Protein AF-0000000083151108 (afdb_homodimer)

Solvent-accessible surface area (backbone atoms only — not comparable to full-atom values): 16973 Å² total; per-residue (Å²): 117,46,76,53,75,49,76,42,49,67,65,52,47,51,54,52,48,30,52,50,38,32,17,66,43,45,54,63,27,48,49,53,22,51,48,52,26,50,53,43,19,38,69,46,33,69,62,53,93,55,70,44,78,45,76,46,70,62,43,93,84,68,44,75,42,52,79,44,81,42,54,56,44,44,58,37,60,12,52,45,78,41,78,40,64,92,72,32,39,90,50,29,25,40,30,36,36,38,37,60,40,82,47,81,89,41,90,36,43,42,89,58,51,62,43,39,43,67,25,53,99,88,42,79,53,56,64,17,57,65,61,19,39,67,70,28,47,66,60,21,50,50,51,28,50,53,49,42,53,46,31,54,69,43,78,67,81,109,116,45,75,53,74,49,77,44,50,66,63,51,48,50,53,51,47,31,52,50,38,32,18,67,42,45,52,62,28,50,49,53,21,50,48,52,27,49,52,43,20,39,71,48,32,70,61,54,93,53,68,44,80,46,74,47,71,61,42,92,84,68,43,75,43,54,77,44,81,41,54,56,45,44,56,36,60,12,52,45,78,41,77,40,63,92,72,32,38,91,49,29,24,40,30,34,35,39,39,59,40,81,47,81,88,41,91,37,43,41,89,57,51,60,42,38,43,66,26,52,98,90,42,77,53,55,63,17,56,66,61,19,40,68,69,28,47,65,58,24,50,51,51,27,49,52,48,43,53,47,31,54,69,44,81,65,82,109

Structure (mmCIF, N/CA/C/O backbone):
data_AF-0000000083151108-model_v1
#
loop_
_entity.id
_entity.type
_entity.pdbx_description
1 polymer 'HK97 gp10 family phage protein'
#
loop_
_atom_site.group_PDB
_atom_site.id
_atom_site.type_symbol
_atom_site.label_atom_id
_atom_site.label_alt_id
_atom_site.label_comp_id
_atom_site.label_asym_id
_atom_site.label_entity_id
_atom_site.label_seq_id
_atom_site.pdbx_PDB_ins_code
_atom_site.Cartn_x
_atom_site.Cartn_y
_atom_site.Cartn_z
_atom_site.occupancy
_atom_site.B_iso_or_equiv
_atom_site.auth_seq_id
_atom_site.auth_comp_id
_atom_site.auth_asym_id
_atom_site.auth_atom_id
_atom_site.pdbx_PDB_model_num
ATOM 1 N N . MET A 1 1 ? 2.93 -30.5 -19.484 1 80.88 1 MET A N 1
ATOM 2 C CA . MET A 1 1 ? 3.025 -29.875 -18.172 1 80.88 1 MET A CA 1
ATOM 3 C C . MET A 1 1 ? 2.062 -28.688 -18.062 1 80.88 1 MET A C 1
ATOM 5 O O . MET A 1 1 ? 1.748 -28.047 -19.047 1 80.88 1 MET A O 1
ATOM 9 N N . LEU A 1 2 ? 1.229 -28.688 -17 1 90 2 LEU A N 1
ATOM 10 C CA . LEU A 1 2 ? 0.226 -27.641 -16.828 1 90 2 LEU A CA 1
ATOM 11 C C . LEU A 1 2 ? 0.698 -26.609 -15.82 1 90 2 LEU A C 1
ATOM 13 O O . LEU A 1 2 ? 1.55 -26.891 -14.977 1 90 2 LEU A O 1
ATOM 17 N N . GLU A 1 3 ? 0.251 -25.453 -16.125 1 91.88 3 GLU A N 1
ATOM 18 C CA . GLU A 1 3 ? 0.75 -24.312 -15.352 1 91.88 3 GLU A CA 1
ATOM 19 C C . GLU A 1 3 ? -0.355 -23.703 -14.5 1 91.88 3 GLU A C 1
ATOM 21 O O . GLU A 1 3 ? -1.482 -23.531 -14.969 1 91.88 3 GLU A O 1
ATOM 26 N N . LEU A 1 4 ? -0.08 -23.5 -13.227 1 93.06 4 LEU A N 1
ATOM 27 C CA . LEU A 1 4 ? -0.882 -22.672 -12.336 1 93.06 4 LEU A CA 1
ATOM 28 C C . LEU A 1 4 ? -0.188 -21.344 -12.055 1 93.06 4 LEU A C 1
ATOM 30 O O . LEU A 1 4 ? 0.868 -21.312 -11.422 1 93.06 4 LEU A O 1
ATOM 34 N N . ASP A 1 5 ? -0.744 -20.203 -12.562 1 92.94 5 ASP A N 1
AT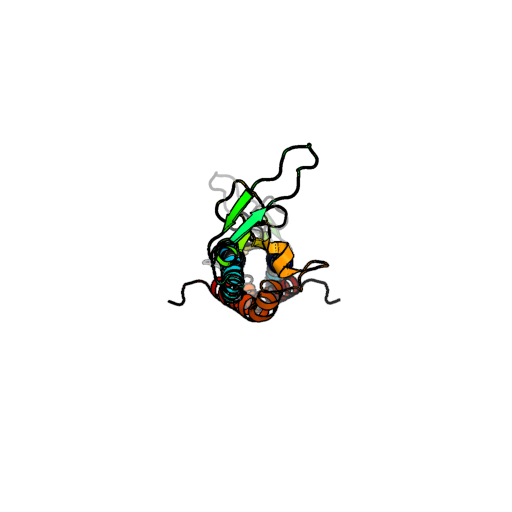OM 35 C CA . ASP A 1 5 ? -0.152 -18.875 -12.5 1 92.94 5 ASP A CA 1
ATOM 36 C C . ASP A 1 5 ? -1.057 -17.906 -11.734 1 92.94 5 ASP A C 1
ATOM 38 O O . ASP A 1 5 ? -2.232 -17.75 -12.078 1 92.94 5 ASP A O 1
ATOM 42 N N . VAL A 1 6 ? -0.552 -17.391 -10.664 1 94.81 6 VAL A N 1
ATOM 43 C CA . VAL A 1 6 ? -1.251 -16.375 -9.875 1 94.81 6 VAL A CA 1
ATOM 44 C C . VAL A 1 6 ? -0.472 -15.062 -9.914 1 94.81 6 VAL A C 1
ATOM 46 O O . VAL A 1 6 ? 0.678 -15 -9.469 1 94.81 6 VAL A O 1
ATOM 49 N N . ASP A 1 7 ? -1.094 -14.055 -10.508 1 94.38 7 ASP A N 1
ATOM 50 C CA . ASP A 1 7 ? -0.461 -12.75 -10.672 1 94.38 7 ASP A CA 1
ATOM 51 C C . ASP A 1 7 ? -1.255 -11.664 -9.945 1 94.38 7 ASP A C 1
ATOM 53 O O . ASP A 1 7 ? -2.355 -11.312 -10.367 1 94.38 7 ASP A O 1
ATOM 57 N N . LEU A 1 8 ? -0.641 -11.125 -8.828 1 95.69 8 LEU A N 1
ATOM 58 C CA . LEU A 1 8 ? -1.273 -10.07 -8.047 1 95.69 8 LEU A CA 1
ATOM 59 C C . LEU A 1 8 ? -0.531 -8.75 -8.211 1 95.69 8 LEU A C 1
ATOM 61 O O . LEU A 1 8 ? -0.763 -7.801 -7.461 1 95.69 8 LEU A O 1
ATOM 65 N N . SER A 1 9 ? 0.308 -8.641 -9.203 1 94.31 9 SER A N 1
ATOM 66 C CA . SER A 1 9 ? 1.166 -7.469 -9.375 1 94.31 9 SER A CA 1
ATOM 67 C C . SER A 1 9 ? 0.341 -6.207 -9.602 1 94.31 9 SER A C 1
ATOM 69 O O . SER A 1 9 ? 0.647 -5.152 -9.039 1 94.31 9 SER A O 1
ATOM 71 N N . ALA A 1 10 ? -0.723 -6.285 -10.32 1 93 10 ALA A N 1
ATOM 72 C CA . ALA A 1 10 ? -1.556 -5.125 -10.625 1 93 10 ALA A CA 1
ATOM 73 C C . ALA A 1 10 ? -2.279 -4.629 -9.375 1 93 10 ALA A C 1
ATOM 75 O O . ALA A 1 10 ? -2.312 -3.428 -9.102 1 93 10 ALA A O 1
ATOM 76 N N . ALA A 1 11 ? -2.867 -5.543 -8.586 1 92.81 11 ALA A N 1
ATOM 77 C CA . ALA A 1 11 ? -3.596 -5.188 -7.371 1 92.81 11 ALA A CA 1
ATOM 78 C C . ALA A 1 11 ? -2.662 -4.57 -6.332 1 92.81 11 ALA A C 1
ATOM 80 O O . ALA A 1 11 ? -2.99 -3.547 -5.723 1 92.81 11 ALA A O 1
ATOM 81 N N . LEU A 1 12 ? -1.499 -5.16 -6.223 1 93.5 12 LEU A N 1
ATOM 82 C CA . LEU A 1 12 ? -0.528 -4.656 -5.258 1 93.5 12 LEU A CA 1
ATOM 83 C C . LEU A 1 12 ? 0.03 -3.309 -5.703 1 93.5 12 LEU A C 1
ATOM 85 O O . LEU A 1 12 ? 0.252 -2.422 -4.875 1 93.5 12 LEU A O 1
ATOM 89 N N . GLY A 1 13 ? 0.214 -3.17 -6.996 1 92.88 13 GLY A N 1
ATOM 90 C CA . GLY A 1 13 ? 0.617 -1.886 -7.547 1 92.88 13 GLY A CA 1
ATOM 91 C C . GLY A 1 13 ? -0.405 -0.789 -7.316 1 92.88 13 GLY A C 1
ATOM 92 O O . GLY A 1 13 ? -0.043 0.354 -7.023 1 92.88 13 GLY A O 1
ATOM 93 N N . GLN A 1 14 ? -1.669 -1.117 -7.395 1 92.56 14 GLN A N 1
ATOM 94 C CA . GLN A 1 14 ? -2.734 -0.153 -7.133 1 92.56 14 GLN A CA 1
ATOM 95 C C . GLN A 1 14 ? -2.703 0.323 -5.684 1 92.56 14 GLN A C 1
ATOM 97 O O . GLN A 1 14 ? -2.885 1.512 -5.414 1 92.56 14 GLN A O 1
ATOM 102 N N . LEU A 1 15 ? -2.439 -0.61 -4.773 1 91.88 15 LEU A N 1
ATOM 103 C CA . LEU A 1 15 ? -2.348 -0.249 -3.363 1 91.88 15 LEU A CA 1
ATOM 104 C C . LEU A 1 15 ? -1.197 0.724 -3.125 1 91.88 15 LEU A C 1
ATOM 106 O O . LEU A 1 15 ? -1.363 1.729 -2.43 1 91.88 15 LEU A O 1
ATOM 110 N N . ASP A 1 16 ? -0.107 0.437 -3.754 1 92.38 16 ASP A N 1
ATOM 111 C CA . ASP A 1 16 ? 1.064 1.3 -3.635 1 92.38 16 ASP A CA 1
ATOM 112 C C . ASP A 1 16 ? 0.794 2.68 -4.23 1 92.38 16 ASP A C 1
ATOM 114 O O . ASP A 1 16 ? 1.235 3.693 -3.688 1 92.38 16 ASP A O 1
ATOM 118 N N . GLY A 1 17 ? 0.117 2.658 -5.312 1 94 17 GLY A N 1
ATOM 119 C CA . GLY A 1 17 ? -0.235 3.912 -5.961 1 94 17 GLY A CA 1
ATOM 120 C C . GLY A 1 17 ? -1.123 4.797 -5.105 1 94 17 GLY A C 1
ATOM 121 O O . GLY A 1 17 ? -0.946 6.016 -5.07 1 94 17 GLY A O 1
ATOM 122 N N . ILE A 1 18 ? -2.037 4.219 -4.43 1 94.25 18 ILE A N 1
ATOM 123 C CA . ILE A 1 18 ? -2.926 4.961 -3.543 1 94.25 18 ILE A CA 1
ATOM 124 C C . ILE A 1 18 ? -2.113 5.602 -2.418 1 94.25 18 ILE A C 1
ATOM 126 O O . ILE A 1 18 ? -2.26 6.793 -2.139 1 94.25 18 ILE A O 1
ATOM 130 N N . ALA A 1 19 ? -1.259 4.758 -1.805 1 94.06 19 ALA A N 1
ATOM 131 C CA . ALA A 1 19 ? -0.421 5.281 -0.729 1 94.06 19 ALA A CA 1
ATOM 132 C C . ALA A 1 19 ? 0.418 6.461 -1.21 1 94.06 19 ALA A C 1
ATOM 134 O O . ALA A 1 19 ? 0.547 7.469 -0.508 1 94.06 19 ALA A O 1
ATOM 135 N N . GLU A 1 20 ? 0.897 6.379 -2.373 1 94.38 20 GLU A N 1
ATOM 136 C CA . GLU A 1 20 ? 1.746 7.418 -2.945 1 94.38 20 GLU A CA 1
ATOM 137 C C . GLU A 1 20 ? 0.952 8.695 -3.215 1 94.38 20 GLU A C 1
ATOM 139 O O . GLU A 1 20 ? 1.396 9.789 -2.877 1 94.38 20 GLU A O 1
ATOM 144 N N . ARG A 1 21 ? -0.202 8.602 -3.791 1 95.88 21 ARG A N 1
ATOM 145 C CA . ARG A 1 21 ? -1.031 9.758 -4.117 1 95.88 21 ARG A CA 1
ATOM 146 C C . ARG A 1 21 ? -1.493 10.477 -2.852 1 95.88 21 ARG A C 1
ATOM 148 O O . ARG A 1 21 ? -1.489 11.703 -2.793 1 95.88 21 ARG A O 1
ATOM 155 N N . VAL A 1 22 ? -1.867 9.719 -1.904 1 96.56 22 VAL A N 1
ATOM 156 C CA . VAL A 1 22 ? -2.311 10.289 -0.637 1 96.56 22 VAL A CA 1
ATOM 157 C C . VAL A 1 22 ? -1.153 11.031 0.028 1 96.56 22 VAL A C 1
ATOM 159 O O . VAL A 1 22 ? -1.324 12.156 0.516 1 96.56 22 VAL A O 1
ATOM 162 N N . GLY A 1 23 ? 0.028 10.383 0.055 1 94.75 23 GLY A N 1
ATOM 163 C CA . GLY A 1 23 ? 1.204 11.031 0.613 1 94.75 23 GLY A CA 1
ATOM 164 C C . GLY A 1 23 ? 1.53 12.352 -0.055 1 94.75 23 GLY A C 1
ATOM 165 O O . GLY A 1 23 ? 1.878 13.328 0.618 1 94.75 23 GLY A O 1
ATOM 166 N N . GLN A 1 24 ? 1.417 12.438 -1.294 1 95.81 24 GLN A N 1
ATOM 167 C CA . GLN A 1 24 ? 1.729 13.641 -2.062 1 95.81 24 GLN A CA 1
ATOM 168 C C . GLN A 1 24 ? 0.707 14.742 -1.804 1 95.81 24 GLN A C 1
ATOM 170 O O . GLN A 1 24 ? 1.045 15.93 -1.821 1 95.81 24 GLN A O 1
ATOM 175 N N . GLU A 1 25 ? -0.533 14.328 -1.546 1 97 25 GLU A N 1
ATOM 176 C CA . GLU A 1 25 ? -1.618 15.289 -1.376 1 97 25 GLU A CA 1
ATOM 177 C C . GLU A 1 25 ? -1.673 15.812 0.057 1 97 25 GLU A C 1
ATOM 179 O O . GLU A 1 25 ? -2.25 16.875 0.316 1 97 25 GLU A O 1
ATOM 184 N N . LEU A 1 26 ? -1.057 15.141 1.008 1 97.12 26 LEU A N 1
ATOM 185 C CA . LEU A 1 26 ? -1.232 15.445 2.426 1 97.12 26 LEU A CA 1
ATOM 186 C C . LEU A 1 26 ? -0.753 16.859 2.748 1 97.12 26 LEU A C 1
ATOM 188 O O . LEU A 1 26 ? -1.46 17.625 3.408 1 97.12 26 LEU A O 1
ATOM 192 N N . ARG A 1 27 ? 0.392 17.219 2.238 1 96.38 27 ARG A N 1
ATOM 193 C CA . ARG A 1 27 ? 0.946 18.531 2.574 1 96.38 27 ARG A CA 1
ATOM 194 C C . ARG A 1 27 ? 0.102 19.641 1.979 1 96.38 27 ARG A C 1
ATOM 196 O O . ARG A 1 27 ? -0.337 20.547 2.695 1 96.38 27 ARG A O 1
ATOM 203 N N . PRO A 1 28 ? -0.172 19.672 0.597 1 97.25 28 PRO A N 1
ATOM 204 C CA . PRO A 1 28 ? -1.029 20.719 0.05 1 97.25 28 PRO A CA 1
ATOM 205 C C . PRO A 1 28 ? -2.408 20.766 0.705 1 97.25 28 PRO A C 1
ATOM 207 O O . PRO A 1 28 ? -2.969 21.844 0.909 1 97.25 28 PRO A O 1
ATOM 210 N N . ALA A 1 29 ? -2.967 19.625 1.004 1 98.06 29 ALA A N 1
ATOM 211 C CA . ALA A 1 29 ? -4.285 19.578 1.631 1 98.06 29 ALA A CA 1
ATOM 212 C C . ALA A 1 29 ? -4.254 20.203 3.021 1 98.06 29 ALA A C 1
ATOM 214 O O . ALA A 1 29 ? -5.145 20.984 3.379 1 98.06 29 ALA A O 1
ATOM 215 N N . THR A 1 30 ? -3.229 19.891 3.832 1 98 30 THR A N 1
ATOM 216 C CA . THR A 1 30 ? -3.117 20.438 5.18 1 98 30 THR A CA 1
ATOM 217 C C . THR A 1 30 ? -2.889 21.953 5.133 1 98 30 THR A C 1
ATOM 219 O O . THR A 1 30 ? -3.443 22.688 5.941 1 98 30 THR A O 1
ATOM 222 N N . LEU A 1 31 ? -2.055 22.344 4.172 1 97.69 31 LEU A N 1
ATOM 223 C CA . LEU A 1 31 ? -1.841 23.781 3.984 1 97.69 31 LEU A CA 1
ATOM 224 C C . LEU A 1 31 ? -3.152 24.484 3.664 1 97.69 31 LEU A C 1
ATOM 226 O O . LEU A 1 31 ? -3.43 25.562 4.199 1 97.69 31 LEU A O 1
ATOM 230 N N . ALA A 1 32 ? -3.93 23.875 2.787 1 98.38 32 ALA A N 1
ATOM 231 C CA . ALA A 1 32 ? -5.223 24.469 2.447 1 98.38 32 ALA A CA 1
ATOM 232 C C . ALA A 1 32 ? -6.094 24.641 3.689 1 98.38 32 ALA A C 1
ATOM 234 O O . ALA A 1 32 ? -6.773 25.656 3.85 1 98.38 32 ALA A O 1
ATOM 235 N N . GLY A 1 33 ? -6.094 23.656 4.516 1 98.12 33 GLY A N 1
ATOM 236 C CA . GLY A 1 33 ? -6.812 23.766 5.773 1 98.12 33 GLY A CA 1
ATOM 237 C C . GLY A 1 33 ? -6.289 24.875 6.664 1 98.12 33 GLY A C 1
ATOM 238 O O . GLY A 1 33 ? -7.066 25.656 7.219 1 98.12 33 GLY A O 1
ATOM 239 N N . ALA A 1 34 ? -4.961 24.984 6.754 1 98.25 34 ALA A N 1
ATOM 240 C CA . ALA A 1 34 ? -4.336 26.031 7.559 1 98.25 34 ALA A CA 1
ATOM 241 C C . ALA A 1 34 ? -4.699 27.406 7.031 1 98.25 34 ALA A C 1
ATOM 243 O O . ALA A 1 34 ? -4.902 28.344 7.812 1 98.25 34 ALA A O 1
ATOM 244 N N . MET A 1 35 ? -4.84 27.531 5.746 1 98.38 35 MET A N 1
ATOM 245 C CA . MET A 1 35 ? -5.141 28.797 5.113 1 98.38 35 MET A CA 1
ATOM 246 C C . MET A 1 35 ? -6.562 29.25 5.438 1 98.38 35 MET A C 1
ATOM 248 O O . MET A 1 35 ? -6.832 30.438 5.559 1 98.38 35 MET A O 1
ATOM 252 N N . LEU A 1 36 ? -7.441 28.281 5.59 1 98.25 36 LEU A N 1
ATOM 253 C CA . LEU A 1 36 ? -8.789 28.641 6.012 1 98.25 36 LEU A CA 1
ATOM 254 C C . LEU A 1 36 ? -8.773 29.281 7.395 1 98.25 36 LEU A C 1
ATOM 256 O O . LEU A 1 36 ? -9.43 30.297 7.613 1 98.25 36 LEU A O 1
ATOM 260 N N . VAL A 1 37 ? -8.016 28.719 8.258 1 98 37 VAL A N 1
ATOM 261 C CA . VAL A 1 37 ? -7.91 29.234 9.617 1 98 37 VAL A CA 1
ATOM 262 C C . VAL A 1 37 ? -7.25 30.609 9.586 1 98 37 VAL A C 1
ATOM 264 O O . VAL A 1 37 ? -7.719 31.547 10.242 1 98 37 VAL A O 1
ATOM 267 N N . ARG A 1 38 ? -6.172 30.719 8.828 1 98.06 38 ARG A N 1
ATOM 268 C CA . ARG A 1 38 ? -5.461 31.984 8.727 1 98.06 38 ARG A CA 1
ATOM 269 C C . ARG A 1 38 ? -6.391 33.094 8.242 1 98.06 38 ARG A C 1
ATOM 271 O O . ARG A 1 38 ? -6.402 34.188 8.812 1 98.06 38 ARG A O 1
ATOM 278 N N . ARG A 1 39 ? -7.176 32.812 7.238 1 98.31 39 ARG A N 1
ATOM 279 C CA . ARG A 1 39 ? -8.078 33.812 6.672 1 98.31 39 ARG A CA 1
ATOM 280 C C . ARG A 1 39 ? -9.102 34.281 7.707 1 98.31 39 ARG A C 1
ATOM 282 O O . ARG A 1 39 ? -9.383 35.469 7.816 1 98.31 39 ARG A O 1
ATOM 289 N N . GLU A 1 40 ? -9.609 33.281 8.383 1 98.38 40 GLU A N 1
ATOM 290 C CA . GLU A 1 40 ? -10.562 33.656 9.43 1 98.38 40 GLU A CA 1
ATOM 291 C C . GLU A 1 40 ? -9.891 34.5 10.516 1 98.38 40 GLU A C 1
ATOM 293 O O . GLU A 1 40 ? -10.477 35.438 11.016 1 98.38 40 GLU A O 1
ATOM 298 N N . ALA A 1 41 ? -8.672 34.156 10.891 1 98.06 41 ALA A N 1
ATOM 299 C CA . ALA A 1 41 ? -7.922 34.906 11.891 1 98.06 41 ALA A CA 1
ATOM 300 C C . ALA A 1 41 ? -7.668 36.344 11.422 1 98.06 41 ALA A C 1
ATOM 302 O O . ALA A 1 41 ? -7.75 37.281 12.211 1 98.06 41 ALA A O 1
ATOM 303 N N . GLU A 1 42 ? -7.367 36.469 10.164 1 97.69 42 GLU A N 1
ATOM 304 C CA . GLU A 1 42 ? -7.156 37.781 9.578 1 97.69 42 GLU A CA 1
ATOM 305 C C . GLU A 1 42 ? -8.422 38.625 9.656 1 97.69 42 GLU A C 1
ATOM 307 O O . GLU A 1 42 ? -8.359 39.844 9.945 1 97.69 42 GLU A O 1
ATOM 312 N N . GLU A 1 43 ? -9.508 38.031 9.492 1 97.56 43 GLU A N 1
ATOM 313 C CA . GLU A 1 43 ? -10.789 38.719 9.539 1 97.56 43 GLU A CA 1
ATOM 314 C C . GLU A 1 43 ? -11.141 39.125 10.969 1 97.56 43 GLU A C 1
ATOM 316 O O . GLU A 1 43 ? -11.734 40.188 11.188 1 97.56 43 GLU A O 1
ATOM 321 N N . ARG A 1 44 ? -10.719 38.344 11.852 1 97.5 44 ARG A N 1
ATOM 322 C CA . ARG A 1 44 ? -11.07 38.562 13.242 1 97.5 44 ARG A CA 1
ATOM 323 C C . ARG A 1 44 ? -10.062 39.5 13.914 1 97.5 44 ARG A C 1
ATOM 325 O O . ARG A 1 44 ? -10.328 40.031 15 1 97.5 44 ARG A O 1
ATOM 332 N N . ALA A 1 45 ? -8.953 39.719 13.266 1 97.38 45 ALA A N 1
ATOM 333 C CA . ALA A 1 45 ? -7.898 40.5 13.883 1 97.38 45 ALA A CA 1
ATOM 334 C C . ALA A 1 45 ? -8.375 41.938 14.164 1 97.38 45 ALA A C 1
ATOM 336 O O . ALA A 1 45 ? -8.852 42.625 13.266 1 97.38 45 ALA A O 1
ATOM 337 N N . PRO A 1 46 ? -8.203 42.344 15.406 1 95.94 46 PRO A N 1
ATOM 338 C CA . PRO A 1 46 ? -8.594 43.719 15.703 1 95.94 46 PRO A CA 1
ATOM 339 C C . PRO A 1 46 ? -7.805 44.719 14.891 1 95.94 46 PRO A C 1
ATOM 341 O O . PRO A 1 46 ? -6.641 44.5 14.555 1 95.94 46 PRO A O 1
ATOM 344 N N . ARG A 1 47 ? -8.453 45.812 14.477 1 95.06 47 ARG A N 1
ATOM 345 C CA . ARG A 1 47 ? -7.832 46.906 13.734 1 95.06 47 ARG A CA 1
ATOM 346 C C . ARG A 1 47 ? -7.852 48.188 14.547 1 95.06 47 ARG A C 1
ATOM 348 O O . ARG A 1 47 ? -8.898 48.594 15.07 1 95.06 47 ARG A O 1
ATOM 355 N N . SER A 1 48 ? -6.68 48.781 14.641 1 91.25 48 SER A N 1
ATOM 356 C CA . SER A 1 48 ? -6.621 50.062 15.344 1 91.25 48 SER A CA 1
ATOM 357 C C . SER A 1 48 ? -7.305 51.156 14.531 1 91.25 48 SER A C 1
ATOM 359 O O . SER A 1 48 ? -7.387 51.062 13.305 1 91.25 48 SER A O 1
ATOM 361 N N . GLU A 1 49 ? -7.828 52.125 15.227 1 91.5 49 GLU A N 1
ATOM 362 C CA . GLU A 1 49 ? -8.508 53.25 14.578 1 91.5 49 GLU A CA 1
ATOM 363 C C . GLU A 1 49 ? -7.504 54.156 13.891 1 91.5 49 GLU A C 1
ATOM 365 O O . GLU A 1 49 ? -7.809 54.75 12.852 1 91.5 49 GLU A O 1
ATOM 370 N N . ALA A 1 50 ? -6.414 54.312 14.5 1 94.5 50 ALA A N 1
ATOM 371 C CA . ALA A 1 50 ? -5.371 55.188 13.969 1 94.5 50 ALA A CA 1
ATOM 372 C C . ALA A 1 50 ? -3.984 54.625 14.234 1 94.5 50 ALA A C 1
ATOM 374 O O . ALA A 1 50 ? -3.84 53.656 15.008 1 94.5 50 ALA A O 1
ATOM 375 N N . ALA A 1 51 ? -3.047 55.219 13.523 1 94.88 51 ALA A N 1
ATOM 376 C CA . ALA A 1 51 ? -1.664 54.844 13.758 1 94.88 51 ALA A CA 1
ATOM 377 C C . ALA A 1 51 ? -1.273 55.062 15.219 1 94.88 51 ALA A C 1
ATOM 379 O O . ALA A 1 51 ? -1.741 56 15.859 1 94.88 51 ALA A O 1
ATOM 380 N N . HIS A 1 52 ? -0.497 54.062 15.695 1 91.5 52 HIS A N 1
ATOM 381 C CA . HIS A 1 52 ? -0.083 54.219 17.094 1 91.5 52 HIS A CA 1
ATOM 382 C C . HIS A 1 52 ? 1.354 53.75 17.281 1 91.5 52 HIS A C 1
ATOM 384 O O . HIS A 1 52 ? 1.856 52.938 16.5 1 91.5 52 HIS A O 1
ATOM 390 N N . TRP A 1 53 ? 1.934 54.25 18.312 1 89.88 53 TRP A N 1
ATOM 391 C CA . TRP A 1 53 ? 3.307 53.906 18.656 1 89.88 53 TRP A CA 1
ATOM 392 C C . TRP A 1 53 ? 3.336 52.781 19.672 1 89.88 53 TRP A C 1
ATOM 394 O O . TRP A 1 53 ? 2.49 52.719 20.578 1 89.88 53 TRP A O 1
ATOM 404 N N . PHE A 1 54 ? 4.281 51.812 19.422 1 87.56 54 PHE A N 1
ATOM 405 C CA . PHE A 1 54 ? 4.551 50.75 20.391 1 87.56 54 PHE A CA 1
ATOM 406 C C . PHE A 1 54 ? 6.008 50.781 20.844 1 87.56 54 PHE A C 1
ATOM 408 O O . PHE A 1 54 ? 6.914 50.938 20.016 1 87.56 54 PHE A O 1
ATOM 415 N N . TYR A 1 55 ? 6.246 50.688 22.203 1 82.44 55 TYR A N 1
ATOM 416 C CA . TYR A 1 55 ? 7.586 50.688 22.781 1 82.44 55 TYR A CA 1
ATOM 417 C C . TYR A 1 55 ? 7.945 49.344 23.344 1 82.44 55 TYR A C 1
ATOM 419 O O . TYR A 1 55 ? 7.227 48.781 24.188 1 82.44 55 TYR A O 1
ATOM 427 N N . SER A 1 56 ? 8.977 48.656 22.734 1 76.44 56 SER A N 1
ATOM 428 C CA . SER A 1 56 ? 9.43 47.375 23.281 1 76.44 56 SER A CA 1
ATOM 429 C C . SER A 1 56 ? 10.258 47.562 24.547 1 76.44 56 SER A C 1
ATOM 431 O O . SER A 1 56 ? 10.859 48.625 24.734 1 76.44 56 SER A O 1
ATOM 433 N N . ARG A 1 57 ? 10.055 46.562 25.594 1 69.56 57 ARG A N 1
ATOM 434 C CA . ARG A 1 57 ? 10.805 46.688 26.828 1 69.56 57 ARG A CA 1
ATOM 435 C C . ARG A 1 57 ? 12.297 46.531 26.594 1 69.56 57 ARG A C 1
ATOM 437 O O . ARG A 1 57 ? 12.703 45.938 25.578 1 69.56 57 ARG A O 1
ATOM 444 N N . ARG A 1 58 ? 12.961 47.125 27.422 1 65.06 58 ARG A N 1
ATOM 445 C CA . ARG A 1 58 ? 14.414 47 27.453 1 65.06 58 ARG A CA 1
ATOM 446 C C . ARG A 1 58 ? 14.852 45.531 27.422 1 65.06 58 ARG A C 1
ATOM 448 O O . ARG A 1 58 ? 14.211 44.688 28.031 1 65.06 58 ARG A O 1
ATOM 455 N N . HIS A 1 59 ? 15.742 45.094 26.469 1 62.56 59 HIS A N 1
ATOM 456 C CA . HIS A 1 59 ? 16.281 43.75 26.312 1 62.56 59 HIS A CA 1
ATOM 457 C C . HIS A 1 59 ? 17.078 43.312 27.547 1 62.56 59 HIS A C 1
ATOM 459 O O . HIS A 1 59 ? 17.547 44.188 28.297 1 62.56 59 HIS A O 1
ATOM 465 N N . LYS A 1 60 ? 16.906 42.125 27.891 1 66.88 60 LYS A N 1
ATOM 466 C CA . LYS A 1 60 ? 17.688 41.594 29.031 1 66.88 60 LYS A CA 1
ATOM 467 C C . LYS A 1 60 ? 19.156 42 28.906 1 66.88 60 LYS A C 1
ATOM 469 O O . LYS A 1 60 ? 19.844 42.188 29.922 1 66.88 60 LYS A O 1
ATOM 474 N N . ASP A 1 61 ? 19.562 42.125 27.734 1 67.12 61 ASP A N 1
ATOM 475 C CA . ASP A 1 61 ? 20.969 42.438 27.547 1 67.12 61 ASP A CA 1
ATOM 476 C C . ASP A 1 61 ? 21.25 43.938 27.797 1 67.12 61 ASP A C 1
ATOM 478 O O . A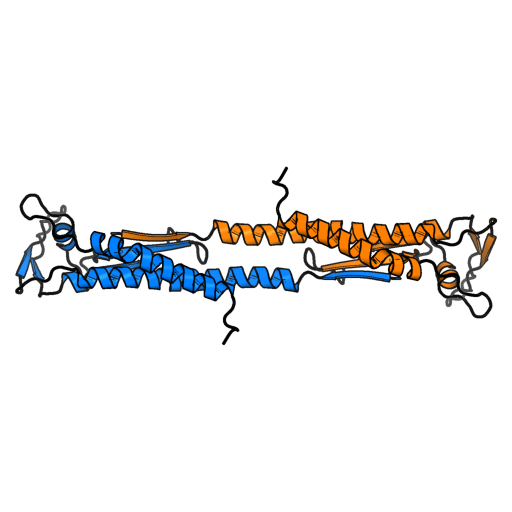SP A 1 61 ? 22.391 44.375 27.625 1 67.12 61 ASP A O 1
ATOM 482 N N . GLY A 1 62 ? 20.391 44.656 28.156 1 68.06 62 GLY A N 1
ATOM 483 C CA . GLY A 1 62 ? 20.578 46.062 28.484 1 68.06 62 GLY A CA 1
ATOM 484 C C . GLY A 1 62 ? 20.281 47 27.328 1 68.06 62 GL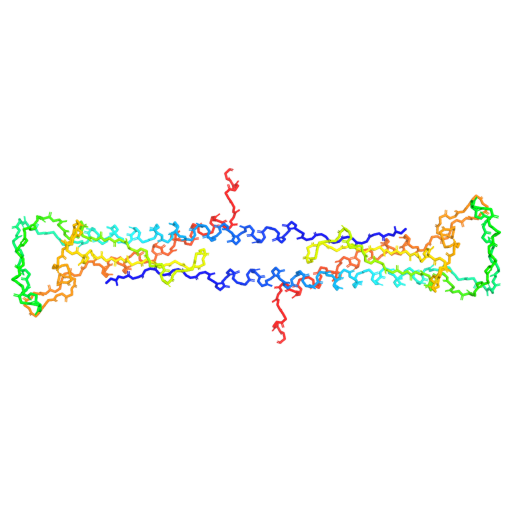Y A C 1
ATOM 485 O O . GLY A 1 62 ? 20.344 48.219 27.484 1 68.06 62 GLY A O 1
ATOM 486 N N . SER A 1 63 ? 20.031 46.375 26.203 1 70.88 63 SER A N 1
ATOM 487 C CA . SER A 1 63 ? 19.812 47.219 25.047 1 70.88 63 SER A CA 1
ATOM 488 C C . SER A 1 63 ? 18.469 47.938 25.125 1 70.88 63 SER A C 1
ATOM 490 O O . SER A 1 63 ? 17.5 47.375 25.656 1 70.88 63 SER A O 1
ATOM 492 N N . PRO A 1 64 ? 18.5 49.219 24.719 1 73.94 64 PRO A N 1
ATOM 493 C CA . PRO A 1 64 ? 17.266 50 24.828 1 73.94 64 PRO A CA 1
ATOM 494 C C . PRO A 1 64 ? 16.125 49.438 24 1 73.94 64 PRO A C 1
ATOM 496 O O . PRO A 1 64 ? 16.375 48.719 23.016 1 73.94 64 PRO A O 1
ATOM 499 N N . GLY A 1 65 ? 15 49.531 24.453 1 76.38 65 GLY A N 1
ATOM 500 C CA . GLY A 1 65 ? 13.82 49.125 23.719 1 76.38 65 GLY A CA 1
ATOM 501 C C . GLY A 1 65 ? 13.648 49.875 22.406 1 76.38 65 GLY A C 1
ATOM 502 O O . GLY A 1 65 ? 14.422 50.781 22.094 1 76.38 65 GLY A O 1
ATOM 503 N N . ARG A 1 66 ? 13.055 49.25 21.406 1 79.12 66 ARG A N 1
ATOM 504 C CA . ARG A 1 66 ? 12.789 49.844 20.109 1 79.12 66 ARG A CA 1
ATOM 505 C C . ARG A 1 66 ? 11.352 50.375 20.047 1 79.12 66 ARG A C 1
ATOM 507 O O . ARG A 1 66 ? 10.469 49.875 20.719 1 79.12 66 ARG A O 1
ATOM 514 N N . LYS A 1 67 ? 11.328 51.531 19.5 1 85 67 LYS A N 1
ATOM 515 C CA . LYS A 1 67 ? 10.023 52.125 19.234 1 85 67 LYS A CA 1
ATOM 516 C C . LYS A 1 67 ? 9.531 51.781 17.828 1 85 67 LYS A C 1
ATOM 518 O O . LYS A 1 67 ? 10.289 51.844 16.859 1 85 67 LYS A O 1
ATOM 523 N N . TYR A 1 68 ? 8.219 51.344 17.734 1 88.81 68 TYR A N 1
ATOM 524 C CA . TYR A 1 68 ? 7.633 50.969 16.453 1 88.81 68 TYR A CA 1
ATOM 525 C C . TYR A 1 68 ? 6.352 51.75 16.188 1 88.81 68 TYR A C 1
ATOM 527 O O . TYR A 1 68 ? 5.566 52 17.109 1 88.81 68 TYR A O 1
ATOM 535 N N . LEU A 1 69 ? 6.242 52.219 14.992 1 91.25 69 LEU A N 1
ATOM 536 C CA . LEU A 1 69 ? 4.98 52.781 14.547 1 91.25 69 LEU A CA 1
ATOM 537 C C . LEU A 1 69 ? 4.156 51.781 13.766 1 91.25 69 LEU A C 1
ATOM 539 O O . LEU A 1 69 ? 4.637 51.188 12.789 1 91.25 69 LEU A O 1
ATOM 543 N N . PHE A 1 70 ? 2.936 51.594 14.211 1 93.25 70 PHE A N 1
ATOM 544 C CA . PHE A 1 70 ? 2.074 50.594 13.555 1 93.25 70 PHE A CA 1
ATOM 545 C C . PHE A 1 70 ? 0.835 51.281 12.977 1 93.25 70 PHE A C 1
ATOM 547 O O . PHE A 1 70 ? 0.185 52.062 13.648 1 93.25 70 PHE A O 1
ATOM 554 N N . GLU A 1 71 ? 0.622 50.938 11.711 1 94.56 71 GLU A N 1
ATOM 555 C CA . GLU A 1 71 ? -0.594 51.406 11.047 1 94.56 71 GLU A CA 1
ATOM 556 C C . GLU A 1 71 ? -1.761 50.469 11.312 1 94.56 71 GLU A C 1
ATOM 558 O O . GLU A 1 71 ? -1.555 49.281 11.648 1 94.56 71 GLU A O 1
ATOM 563 N N . PRO A 1 72 ? -2.979 51.031 11.172 1 95.12 72 PRO A N 1
ATOM 564 C CA . PRO A 1 72 ? -4.125 50.125 11.281 1 95.12 72 PRO A CA 1
ATOM 565 C C . PRO A 1 72 ? -4.016 48.938 10.352 1 95.12 72 PRO A C 1
ATOM 567 O O . PRO A 1 72 ? -3.621 49.062 9.195 1 95.12 72 PRO A O 1
ATOM 570 N N . GLY A 1 73 ? -4.246 47.719 10.922 1 94.5 73 GLY A N 1
ATOM 571 C CA . GLY A 1 73 ? -4.211 46.531 10.109 1 94.5 73 GLY A CA 1
ATOM 572 C C . GLY A 1 73 ? -2.922 45.75 10.266 1 94.5 73 GLY A C 1
ATOM 573 O O . GLY A 1 73 ? -2.73 44.719 9.617 1 94.5 73 GLY A O 1
ATOM 574 N N . SER A 1 74 ? -2.074 46.188 11.117 1 94.31 74 SER A N 1
ATOM 575 C CA . SER A 1 74 ? -0.778 45.531 11.289 1 94.31 74 SER A CA 1
ATOM 576 C C . SER A 1 74 ? -0.937 44.125 11.836 1 94.31 74 SER A C 1
ATOM 578 O O . SER A 1 74 ? -0.18 43.219 11.469 1 94.31 74 SER A O 1
ATOM 580 N N . LEU A 1 75 ? -1.932 43.906 12.703 1 94.44 75 LEU A N 1
ATOM 581 C CA . LEU A 1 75 ? -2.158 42.562 13.266 1 94.44 75 LEU A CA 1
ATOM 582 C C . LEU A 1 75 ? -2.547 41.562 12.18 1 94.44 75 LEU A C 1
ATOM 584 O O . LEU A 1 75 ? -2.064 40.438 12.164 1 94.44 75 LEU A O 1
ATOM 588 N N . LYS A 1 76 ? -3.49 42 11.305 1 95.44 76 LYS A N 1
ATOM 589 C CA . LYS A 1 76 ? -3.904 41.188 10.18 1 95.44 76 LYS A CA 1
ATOM 590 C C . LYS A 1 76 ? -2.701 40.719 9.359 1 95.44 76 LYS A C 1
ATOM 592 O O . LYS A 1 76 ? -2.598 39.531 8.992 1 95.44 76 LYS A O 1
ATOM 597 N N . LYS A 1 77 ? -1.767 41.625 9.133 1 94.69 77 LYS A N 1
ATOM 598 C CA . LYS A 1 77 ? -0.601 41.344 8.297 1 94.69 77 LYS A CA 1
ATOM 599 C C . LYS A 1 77 ? 0.415 40.469 9.023 1 94.69 77 LYS A C 1
ATOM 601 O O . LYS A 1 77 ? 1.296 39.875 8.398 1 94.69 77 LYS A O 1
ATOM 606 N N . ALA A 1 78 ? 0.34 40.406 10.32 1 95.38 78 ALA A N 1
ATOM 607 C CA . ALA A 1 78 ? 1.309 39.688 11.133 1 95.38 78 ALA A CA 1
ATOM 608 C C . ALA A 1 78 ? 1.007 38.188 11.141 1 95.38 78 ALA A C 1
ATOM 610 O O . ALA A 1 78 ? 1.872 37.375 11.477 1 95.38 78 ALA A O 1
ATOM 611 N N . ILE A 1 79 ? -0.29 37.844 10.883 1 96.19 79 ILE A N 1
ATOM 612 C CA . ILE A 1 79 ? -0.703 36.438 10.953 1 96.19 79 ILE A CA 1
ATOM 613 C C . ILE A 1 79 ? -0.007 35.625 9.859 1 96.19 79 ILE A C 1
ATOM 615 O O . ILE A 1 79 ? 0.04 36.062 8.703 1 96.19 79 ILE A O 1
ATOM 619 N N . TYR A 1 80 ? 0.549 34.469 10.258 1 94.94 80 TYR A N 1
ATOM 620 C CA . TYR A 1 80 ? 1.27 33.688 9.281 1 94.94 80 TYR A CA 1
ATOM 621 C C . TYR A 1 80 ? 1.111 32.188 9.57 1 94.94 80 TYR A C 1
ATOM 623 O O . TYR A 1 80 ? 0.621 31.812 10.633 1 94.94 80 TYR A O 1
ATOM 631 N N . ILE A 1 81 ? 1.37 31.391 8.602 1 96.12 81 ILE A N 1
ATOM 632 C CA . ILE A 1 81 ? 1.398 29.938 8.688 1 96.12 81 ILE A CA 1
ATOM 633 C C . ILE A 1 81 ? 2.836 29.438 8.562 1 96.12 81 ILE A C 1
ATOM 635 O O . ILE A 1 81 ? 3.586 29.906 7.699 1 96.12 81 ILE A O 1
ATOM 639 N N . ARG A 1 82 ? 3.205 28.516 9.492 1 94.19 82 ARG A N 1
ATOM 640 C CA . ARG A 1 82 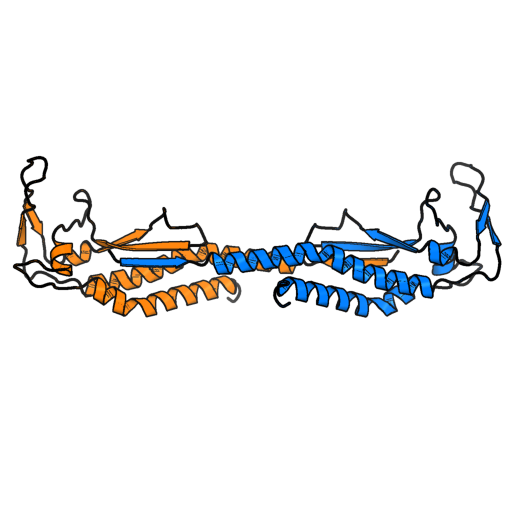? 4.531 27.922 9.43 1 94.19 82 ARG A CA 1
ATOM 641 C C . ARG A 1 82 ? 4.438 26.391 9.438 1 94.19 82 ARG A C 1
ATOM 643 O O . ARG A 1 82 ? 3.773 25.812 10.305 1 94.19 82 ARG A O 1
ATOM 650 N N . HIS A 1 83 ? 5.059 25.859 8.469 1 94.62 83 HIS A N 1
ATOM 651 C CA . HIS A 1 83 ? 5.172 24.406 8.461 1 94.62 83 HIS A CA 1
ATOM 652 C C . HIS A 1 83 ? 6.211 23.922 9.469 1 94.62 83 HIS A C 1
ATOM 654 O O . HIS A 1 83 ? 7.316 24.469 9.531 1 94.62 83 HIS A O 1
ATOM 660 N N . ILE A 1 84 ? 5.906 22.938 10.234 1 92.31 84 ILE A N 1
ATOM 661 C CA . ILE A 1 84 ? 6.824 22.391 11.227 1 92.31 84 ILE A CA 1
ATOM 662 C C . ILE A 1 84 ? 7.441 21.094 10.688 1 92.31 84 ILE A C 1
ATOM 664 O O . ILE A 1 84 ? 6.852 20.016 10.828 1 92.31 84 ILE A O 1
ATOM 668 N N . ASP A 1 85 ? 8.594 21.156 10.273 1 88.12 85 ASP A N 1
ATOM 669 C CA . ASP A 1 85 ? 9.273 20.047 9.633 1 88.12 85 ASP A CA 1
ATOM 670 C C . ASP A 1 85 ? 9.625 18.953 10.648 1 88.12 85 ASP A C 1
ATOM 672 O O . ASP A 1 85 ? 9.555 17.766 10.344 1 88.12 85 ASP A O 1
ATOM 676 N N . GLU A 1 86 ? 10.055 19.422 11.836 1 85.75 86 GLU A N 1
ATOM 677 C CA . GLU A 1 86 ? 10.547 18.5 12.859 1 85.75 86 GLU A CA 1
ATOM 678 C C . GLU A 1 86 ? 9.477 17.484 13.25 1 85.75 86 GLU A C 1
ATOM 680 O O . GLU A 1 86 ? 9.797 16.359 13.641 1 85.75 86 GLU A O 1
ATOM 685 N N . ASN A 1 87 ? 8.258 17.922 13.102 1 82.81 87 ASN A N 1
ATOM 686 C CA . ASN A 1 87 ? 7.164 17.047 13.523 1 82.81 87 ASN A CA 1
ATOM 687 C C . ASN A 1 87 ? 6.406 16.484 12.32 1 82.81 87 ASN A C 1
ATOM 689 O O . ASN A 1 87 ? 5.301 15.961 12.469 1 82.81 87 ASN A O 1
ATOM 693 N N . SER A 1 88 ? 6.98 16.672 11.25 1 84.88 88 SER A N 1
ATOM 694 C CA . SER A 1 88 ? 6.34 16.203 10.031 1 84.88 88 SER A CA 1
ATOM 695 C C . SER A 1 88 ? 7.102 15.023 9.43 1 84.88 88 SER A C 1
ATOM 697 O O . SER A 1 88 ? 8.312 14.898 9.617 1 84.88 88 SER A O 1
ATOM 699 N N . LEU A 1 89 ? 6.348 14.031 9 1 84.56 89 LEU A N 1
ATOM 700 C CA . LEU A 1 89 ? 6.859 12.922 8.203 1 84.56 89 LEU A CA 1
ATOM 701 C C . LEU A 1 89 ? 6.316 12.977 6.781 1 84.56 89 LEU A C 1
ATOM 703 O O . LEU A 1 89 ? 5.117 12.805 6.562 1 84.56 89 LEU A O 1
ATOM 707 N N . ASN A 1 90 ? 7.258 13.211 5.879 1 83.69 90 ASN A N 1
ATOM 708 C CA . ASN A 1 90 ? 6.84 13.461 4.5 1 83.69 90 ASN A CA 1
ATOM 709 C C . ASN A 1 90 ? 5.859 12.391 4.016 1 83.69 90 ASN A C 1
ATOM 711 O O . ASN A 1 90 ? 6.148 11.195 4.086 1 83.69 90 ASN A O 1
ATOM 715 N N . GLY A 1 91 ? 4.703 12.914 3.682 1 89.88 91 GLY A N 1
ATOM 716 C CA . GLY A 1 91 ? 3.678 12.062 3.094 1 89.88 91 GLY A CA 1
ATOM 717 C C . GLY A 1 91 ? 2.873 11.297 4.125 1 89.88 91 GLY A C 1
ATOM 718 O O . GLY A 1 91 ? 1.961 10.547 3.777 1 89.88 91 GLY A O 1
ATOM 719 N N . GLN A 1 92 ? 3.207 11.406 5.371 1 94.31 92 GLN A N 1
ATOM 720 C CA . GLN A 1 92 ? 2.506 10.617 6.379 1 94.31 92 GLN A CA 1
ATOM 721 C C . GLN A 1 92 ? 1.945 11.516 7.48 1 94.31 92 GLN A C 1
ATOM 723 O O . GLN A 1 92 ? 0.902 11.211 8.062 1 94.31 92 GLN A O 1
ATOM 728 N N . ARG A 1 93 ? 2.648 12.578 7.789 1 95.25 93 ARG A N 1
ATOM 729 C CA . ARG A 1 93 ? 2.238 13.508 8.836 1 95.25 93 ARG A CA 1
ATOM 730 C C . ARG A 1 93 ? 2.613 14.945 8.477 1 95.25 93 ARG A C 1
ATOM 732 O O . ARG A 1 93 ? 3.713 15.195 7.977 1 95.25 93 ARG A O 1
ATOM 739 N N . GLU A 1 94 ? 1.69 15.844 8.594 1 96.25 94 GLU A N 1
ATOM 740 C CA . GLU A 1 94 ? 1.927 17.266 8.367 1 96.25 94 GLU A CA 1
ATOM 741 C C . GLU A 1 94 ? 1.428 18.109 9.547 1 96.25 94 GLU A C 1
ATOM 743 O O . GLU A 1 94 ? 0.33 17.875 10.055 1 96.25 94 GLU A O 1
ATOM 748 N N . GLU A 1 95 ? 2.311 19 9.953 1 95.75 95 GLU A N 1
ATOM 749 C CA . GLU A 1 95 ? 1.946 19.922 11.023 1 95.75 95 GLU A CA 1
ATOM 750 C C . GLU A 1 95 ? 2.197 21.359 10.609 1 95.75 95 GLU A C 1
ATOM 752 O O . GLU A 1 95 ? 3.273 21.703 10.109 1 95.75 95 GLU A O 1
ATOM 757 N N . TYR A 1 96 ? 1.206 22.156 10.758 1 96.38 96 TYR A N 1
ATOM 758 C CA . TYR A 1 96 ? 1.318 23.609 10.539 1 96.38 96 TYR A CA 1
ATOM 759 C C . TYR A 1 96 ? 0.986 24.375 11.812 1 96.38 96 TYR A C 1
ATOM 761 O O . TYR A 1 96 ? 0.076 24 12.555 1 96.38 96 TYR A O 1
ATOM 769 N N . LYS A 1 97 ? 1.771 25.406 12.047 1 96.12 97 LYS A N 1
ATOM 770 C CA . LYS A 1 97 ? 1.472 26.359 13.117 1 96.12 97 LYS A CA 1
ATOM 771 C C . LYS A 1 97 ? 0.925 27.672 12.547 1 96.12 97 LYS A C 1
ATOM 773 O O . LYS A 1 97 ? 1.41 28.156 11.531 1 96.12 97 LYS A O 1
ATOM 778 N N . ILE A 1 98 ? -0.116 28.031 13.148 1 97.06 98 ILE A N 1
ATOM 779 C CA . ILE A 1 98 ? -0.714 29.312 12.781 1 97.06 98 ILE A CA 1
ATOM 780 C C . ILE A 1 98 ? -0.545 30.312 13.93 1 97.06 98 ILE A C 1
ATOM 782 O O . ILE A 1 98 ? -0.867 30 15.078 1 97.06 98 ILE A O 1
ATOM 786 N N . GLY A 1 99 ? 0.024 31.391 13.617 1 95.69 99 GLY A N 1
ATOM 787 C CA . GLY A 1 99 ? 0.257 32.406 14.609 1 95.69 99 GLY A CA 1
ATOM 788 C C . GLY A 1 99 ? 0.683 33.75 14.008 1 95.69 99 GLY A C 1
ATOM 789 O O . GLY A 1 99 ? 0.164 34.156 12.969 1 95.69 99 GLY A O 1
ATOM 790 N N . TRP A 1 100 ? 1.456 34.5 14.773 1 93.81 100 TRP A N 1
ATOM 791 C CA . TRP A 1 100 ? 1.979 35.781 14.281 1 93.81 100 TRP A CA 1
ATOM 792 C C . TRP A 1 100 ? 3.504 35.781 14.266 1 93.81 100 TRP A C 1
ATOM 794 O O . TRP A 1 100 ? 4.133 35 14.984 1 93.81 100 TRP A O 1
ATOM 804 N N . ARG A 1 101 ? 3.996 36.531 13.391 1 90.44 101 ARG A N 1
ATOM 805 C CA . ARG A 1 101 ? 5.449 36.625 13.273 1 90.44 101 ARG A CA 1
ATOM 806 C C . ARG A 1 101 ? 6.074 37.156 14.562 1 90.44 101 ARG A C 1
ATOM 808 O O . ARG A 1 101 ? 5.617 38.125 15.133 1 90.44 101 ARG A O 1
ATOM 815 N N . LYS A 1 102 ? 7.09 36.375 14.961 1 85 102 LYS A N 1
ATOM 816 C CA . LYS A 1 102 ? 7.691 36.719 16.25 1 85 102 LYS A CA 1
ATOM 817 C C . LYS A 1 102 ? 9.094 37.281 16.062 1 85 102 LYS A C 1
ATOM 819 O O . LYS A 1 102 ? 9.695 37.781 17.016 1 85 102 LYS A O 1
ATOM 824 N N . ASN A 1 103 ? 9.586 37.188 14.922 1 85.44 103 ASN A N 1
ATOM 825 C CA . ASN A 1 103 ? 10.93 37.688 14.656 1 85.44 103 ASN A CA 1
ATOM 826 C C . ASN A 1 103 ? 10.922 39.156 14.234 1 85.44 103 ASN A C 1
ATOM 828 O O . ASN A 1 103 ? 10.32 39.5 13.219 1 85.44 103 ASN A O 1
ATOM 832 N N . PRO A 1 104 ? 11.688 39.969 14.961 1 82.44 104 PRO A N 1
ATOM 833 C CA . PRO A 1 104 ? 11.688 41.406 14.648 1 82.44 104 PRO A CA 1
ATOM 834 C C . PRO A 1 104 ? 12.258 41.719 13.266 1 82.44 104 PRO A C 1
ATOM 836 O O . PRO A 1 104 ? 11.992 42.781 12.703 1 82.44 104 PRO A O 1
ATOM 839 N N . SER A 1 105 ? 13.031 40.812 12.789 1 84.62 105 SER A N 1
ATOM 840 C CA . SER A 1 105 ? 13.641 41.031 11.484 1 84.62 105 SER A CA 1
ATOM 841 C C . SER A 1 105 ? 12.641 40.781 10.359 1 84.62 105 SER A C 1
ATOM 843 O O . SER A 1 105 ? 12.898 41.094 9.195 1 84.62 105 SER A O 1
ATOM 845 N N . ASN A 1 106 ? 11.469 40.219 10.68 1 86.12 106 ASN A N 1
ATOM 846 C CA . ASN A 1 106 ? 10.461 39.875 9.68 1 86.12 106 ASN A CA 1
ATOM 847 C C . ASN A 1 106 ? 9.547 41.062 9.391 1 86.12 106 ASN A C 1
ATOM 849 O O . ASN A 1 106 ? 9.195 41.812 10.297 1 86.12 106 ASN A O 1
ATOM 853 N N . LYS A 1 107 ? 9.242 41.031 8.117 1 84.19 107 LYS A N 1
ATOM 854 C CA . LYS A 1 107 ? 8.18 41.969 7.77 1 84.19 107 LYS A CA 1
ATOM 855 C C . LYS A 1 107 ? 6.852 41.562 8.383 1 84.19 107 LYS A C 1
ATOM 857 O O . LYS A 1 107 ? 6.523 40.375 8.422 1 84.19 107 LYS A O 1
ATOM 862 N N . GLY A 1 108 ? 6.254 42.344 9.172 1 87.81 108 GLY A N 1
ATOM 863 C CA . GLY A 1 108 ? 4.965 42.031 9.766 1 87.81 108 GLY A CA 1
ATOM 864 C C . GLY A 1 108 ? 5.055 41.719 11.25 1 87.81 108 GLY A C 1
ATOM 865 O O . GLY A 1 108 ? 4.09 41.219 11.844 1 87.81 108 GLY A O 1
ATOM 866 N N . TYR A 1 109 ? 6.281 41.781 11.648 1 89.81 109 TYR A N 1
ATOM 867 C CA . TYR A 1 109 ? 6.477 41.594 13.086 1 89.81 109 TYR A CA 1
ATOM 868 C C . TYR A 1 109 ? 5.578 42.531 13.875 1 89.81 109 TYR A C 1
ATOM 870 O O . TYR A 1 109 ? 5.574 43.75 13.633 1 89.81 109 TYR A O 1
ATOM 878 N N . VAL A 1 110 ? 4.848 41.969 14.68 1 91.94 110 VAL A N 1
ATOM 879 C CA . VAL A 1 110 ? 3.98 42.719 15.578 1 91.94 110 VAL A CA 1
ATOM 880 C C . VAL A 1 110 ? 4.148 42.219 17 1 91.94 110 VAL A C 1
ATOM 882 O O . VAL A 1 110 ? 3.467 41.25 17.422 1 91.94 110 VAL A O 1
ATOM 885 N N . PRO A 1 111 ? 4.949 42.906 17.797 1 89.31 111 PRO A N 1
ATOM 886 C CA . PRO A 1 111 ? 5.305 42.406 19.125 1 89.31 111 PRO A CA 1
ATOM 887 C C . PRO A 1 111 ? 4.121 42.375 20.094 1 89.31 111 PRO A C 1
ATOM 889 O O . PRO A 1 111 ? 4.113 41.625 21.062 1 89.31 111 PRO A O 1
ATOM 892 N N . TYR A 1 112 ? 3.135 43.188 19.797 1 90.5 112 TYR A N 1
ATOM 893 C CA . TYR A 1 112 ? 2.043 43.281 20.75 1 90.5 112 TYR A CA 1
ATOM 894 C C . TYR A 1 112 ? 0.942 42.281 20.422 1 90.5 112 TYR A C 1
ATOM 896 O O . TYR A 1 112 ? -0.088 42.219 21.109 1 90.5 112 TYR A O 1
ATOM 904 N N . ALA A 1 113 ? 1.062 41.531 19.453 1 93.62 113 ALA A N 1
ATOM 905 C CA . ALA A 1 113 ? 0.025 40.594 19.031 1 93.62 113 ALA A CA 1
ATOM 906 C C . ALA A 1 113 ? -0.367 39.656 20.156 1 93.62 113 ALA A C 1
ATOM 908 O O . ALA A 1 113 ? -1.553 39.406 20.391 1 93.62 113 ALA A O 1
ATOM 909 N N . HIS A 1 114 ? 0.563 39.156 20.812 1 92.94 114 HIS A N 1
ATOM 910 C CA . HIS A 1 114 ? 0.317 38.25 21.938 1 92.94 114 HIS A CA 1
ATOM 911 C C . HIS A 1 114 ? -0.545 38.906 23 1 92.94 114 HIS A C 1
ATOM 913 O O . HIS A 1 114 ? -1.498 38.312 23.5 1 92.94 114 HIS A O 1
ATOM 919 N N . MET A 1 115 ? -0.207 40.125 23.328 1 93.38 115 MET A N 1
ATOM 920 C CA . MET A 1 115 ? -0.931 40.875 24.359 1 93.38 115 MET A CA 1
ATOM 921 C C . MET A 1 115 ? -2.379 41.125 23.938 1 93.38 115 MET A C 1
ATOM 923 O O . MET A 1 115 ? -3.279 41.125 24.781 1 93.38 115 MET A O 1
ATOM 927 N N . VAL A 1 116 ? -2.568 41.344 22.688 1 94.75 116 VAL A N 1
ATOM 928 C CA . VAL A 1 116 ? -3.922 41.531 22.172 1 94.75 116 VAL A CA 1
ATOM 929 C C . VAL A 1 116 ? -4.723 40.25 22.359 1 94.75 116 VAL A C 1
ATOM 931 O O . VAL A 1 116 ? -5.848 40.281 22.875 1 94.75 116 VAL A O 1
ATOM 934 N N . GLU A 1 117 ? -4.109 39.062 22.016 1 95.69 117 GLU A N 1
ATOM 935 C CA . GLU A 1 117 ? -4.766 37.781 22.031 1 95.69 117 GLU A CA 1
ATOM 936 C C . GLU A 1 117 ? -5.051 37.312 23.469 1 95.69 117 GLU A C 1
ATOM 938 O O . GLU A 1 117 ? -6.117 36.781 23.75 1 95.69 117 GLU A O 1
ATOM 943 N N . TYR A 1 118 ? -4.113 37.594 24.375 1 95.75 118 TYR A N 1
ATOM 944 C CA . TYR A 1 118 ? -4.195 37 25.703 1 95.75 118 TYR A CA 1
ATOM 945 C C . TYR A 1 118 ? -4.461 38.062 26.766 1 95.75 118 TYR A C 1
ATOM 947 O O . TYR A 1 118 ? -4.816 37.719 27.906 1 95.75 118 TYR A O 1
ATOM 955 N N . GLY A 1 119 ? -4.312 39.281 26.422 1 95.12 119 GLY A N 1
ATOM 956 C CA . GLY A 1 119 ? -4.504 40.344 27.391 1 95.12 119 GLY A CA 1
ATOM 957 C C . GLY A 1 119 ? -3.328 40.5 28.328 1 95.12 119 GLY A C 1
ATOM 958 O O . GLY A 1 119 ? -2.395 39.719 28.312 1 95.12 119 GLY A O 1
ATOM 959 N N . THR A 1 120 ? -3.344 41.688 29 1 93.56 120 THR A N 1
ATOM 960 C CA . THR A 1 120 ? -2.412 41.969 30.078 1 93.56 120 THR A CA 1
ATOM 961 C C . THR A 1 120 ? -3.166 42.344 31.359 1 93.56 120 THR A C 1
ATOM 963 O O . THR A 1 120 ? -4.398 42.375 31.375 1 93.56 120 THR A O 1
ATOM 966 N N . VAL A 1 121 ? -2.459 42.562 32.406 1 93.38 121 VAL A N 1
ATOM 967 C CA . VAL A 1 121 ? -3.043 43 33.656 1 93.38 121 VAL A CA 1
ATOM 968 C C . VAL A 1 121 ? -3.791 44.312 33.469 1 93.38 121 VAL A C 1
ATOM 970 O O . VAL A 1 121 ? -4.82 44.562 34.094 1 93.38 121 VAL A O 1
ATOM 973 N N . ARG A 1 122 ? -3.465 45.219 32.531 1 91.81 122 ARG A N 1
ATOM 974 C CA . ARG A 1 122 ? -4.012 46.531 32.344 1 91.81 122 ARG A CA 1
ATOM 975 C C . ARG A 1 122 ? -4.988 46.594 31.172 1 91.81 122 ARG A C 1
ATOM 977 O O . ARG A 1 122 ? -5.789 47.5 31.062 1 91.81 122 ARG A O 1
ATOM 984 N N . THR A 1 123 ? -4.863 45.688 30.203 1 92.31 123 THR A N 1
ATOM 985 C CA . THR A 1 123 ? -5.652 45.688 28.984 1 92.31 123 THR A CA 1
ATOM 986 C C . THR A 1 123 ? -6.332 44.344 28.781 1 92.31 123 THR A C 1
ATOM 988 O O . THR A 1 123 ? -5.664 43.312 28.703 1 92.31 123 THR A O 1
ATOM 991 N N . PRO A 1 124 ? -7.691 44.344 28.672 1 95.69 124 PRO A N 1
ATOM 992 C CA . PRO A 1 124 ? -8.391 43.062 28.453 1 95.69 124 PRO A CA 1
ATOM 993 C C . PRO A 1 124 ? -8.055 42.438 27.109 1 95.69 124 PRO A C 1
ATOM 995 O O . PRO A 1 124 ? -7.762 43.125 26.141 1 95.69 124 PRO A O 1
ATOM 998 N N . ALA A 1 125 ? -8.156 41.125 27.094 1 97 125 ALA A N 1
ATOM 999 C CA . ALA A 1 125 ? -7.871 40.344 25.891 1 97 125 ALA A CA 1
ATOM 1000 C C . ALA A 1 125 ? -8.859 40.656 24.781 1 97 125 ALA A C 1
ATOM 1002 O O . ALA A 1 125 ? -10.047 40.875 25.031 1 97 125 ALA A O 1
ATOM 1003 N N . GLN A 1 126 ? -8.422 40.75 23.578 1 96.62 126 GLN A N 1
ATOM 1004 C CA . GLN A 1 126 ? -9.203 40.75 22.344 1 96.62 126 GLN A CA 1
ATOM 1005 C C . GLN A 1 126 ? -8.789 39.594 21.438 1 96.62 126 GLN A C 1
ATOM 1007 O O . GLN A 1 126 ? -8.141 39.812 20.422 1 96.62 126 GLN A O 1
ATOM 1012 N N . PRO A 1 127 ? -9.297 38.312 21.828 1 97.5 127 PRO A N 1
ATOM 1013 C CA . PRO A 1 127 ? -8.844 37.125 21.094 1 97.5 127 PRO A CA 1
ATOM 1014 C C . PRO A 1 127 ? -9.273 37.125 19.625 1 97.5 127 PRO A C 1
ATOM 1016 O O . PRO A 1 127 ? -10.375 37.594 19.312 1 97.5 127 PRO A O 1
ATOM 1019 N N . PHE A 1 128 ? -8.445 36.656 18.797 1 97.38 128 PHE A N 1
ATOM 1020 C CA . PHE A 1 128 ? -8.766 36.594 17.375 1 97.38 128 PHE A CA 1
ATOM 1021 C C . PHE A 1 128 ? -8.273 35.312 16.75 1 97.38 128 PHE A C 1
ATOM 1023 O O . PHE A 1 128 ? -8.922 34.75 15.867 1 97.38 128 PHE A O 1
ATOM 1030 N N . LEU A 1 129 ? -7.176 34.844 17.297 1 97.5 129 LEU A N 1
ATOM 1031 C CA . LEU A 1 129 ? -6.617 33.625 16.719 1 97.5 129 LEU A CA 1
ATOM 1032 C C . LEU A 1 129 ? -7.371 32.375 17.203 1 97.5 129 LEU A C 1
ATOM 1034 O O . LEU A 1 129 ? -7.82 31.562 16.391 1 97.5 129 LEU A O 1
ATOM 1038 N N . ARG A 1 130 ? -7.52 32.219 18.453 1 97.31 130 ARG A N 1
ATOM 1039 C CA . ARG A 1 130 ? -8.172 31.047 19.031 1 97.31 130 ARG A CA 1
ATOM 1040 C C . ARG A 1 130 ? -9.609 30.922 18.531 1 97.31 130 ARG A C 1
ATOM 1042 O O . ARG A 1 130 ? -10.031 29.859 18.094 1 97.31 130 ARG A O 1
ATOM 1049 N N . PRO A 1 131 ? -10.367 31.984 18.578 1 98 131 PRO A N 1
ATOM 1050 C CA . PRO A 1 131 ? -11.734 31.891 18.047 1 98 131 PRO A CA 1
ATOM 1051 C C . PRO A 1 131 ? -11.773 31.547 16.562 1 98 131 PRO A C 1
ATOM 1053 O O . PRO A 1 131 ? -12.688 30.859 16.109 1 98 131 PRO A O 1
ATOM 1056 N N . ALA A 1 132 ? -10.844 32.062 15.859 1 97.94 132 ALA A N 1
ATOM 1057 C CA . ALA A 1 132 ? -10.758 31.703 14.438 1 97.94 132 ALA A CA 1
ATOM 1058 C C . ALA A 1 132 ? -10.523 30.203 14.258 1 97.94 132 ALA A C 1
ATOM 1060 O O . ALA A 1 132 ? -11.172 29.562 13.43 1 97.94 132 ALA A O 1
ATOM 1061 N N . PHE A 1 133 ? -9.617 29.656 15 1 97.62 133 PHE A N 1
ATOM 1062 C CA . PHE A 1 133 ? -9.32 28.234 14.961 1 97.62 133 PHE A CA 1
ATOM 1063 C C . PHE A 1 133 ? -10.555 27.422 15.312 1 97.62 133 PHE A C 1
ATOM 1065 O O . PHE A 1 133 ? -10.906 26.469 14.602 1 97.62 133 PHE A O 1
ATOM 1072 N N . ASP A 1 134 ? -11.148 27.797 16.344 1 97.75 134 ASP A N 1
ATOM 1073 C CA . ASP A 1 134 ? -12.336 27.062 16.812 1 97.75 134 ASP A CA 1
ATOM 1074 C C . ASP A 1 134 ? -13.445 27.125 15.758 1 97.75 134 ASP A C 1
ATOM 1076 O O . ASP A 1 134 ? -14.148 26.125 15.547 1 97.75 134 ASP A O 1
ATOM 1080 N N . ALA A 1 135 ? -13.57 28.188 15.125 1 97.75 135 ALA A N 1
ATOM 1081 C CA . ALA A 1 135 ? -14.633 28.391 14.141 1 97.75 135 ALA A CA 1
ATOM 1082 C C . ALA A 1 135 ? -14.367 27.594 12.867 1 97.75 135 ALA A C 1
ATOM 1084 O O . ALA A 1 135 ? -15.297 27.125 12.211 1 97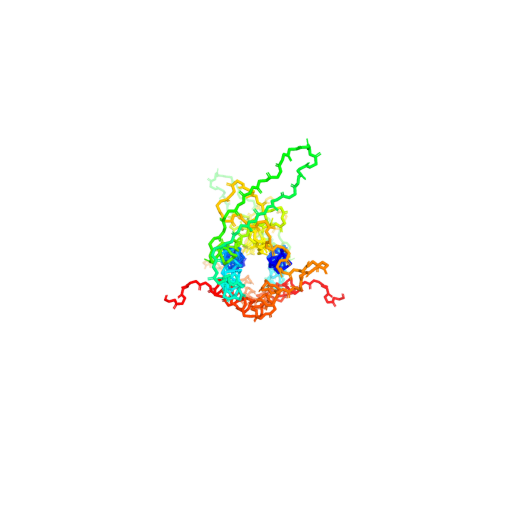.75 135 ALA A O 1
ATOM 1085 N N . MET A 1 136 ? -13.039 27.469 12.617 1 98.12 136 MET A N 1
ATOM 1086 C CA . MET A 1 136 ? -12.734 26.953 11.281 1 98.12 136 MET A CA 1
ATOM 1087 C C . MET A 1 136 ? -12.203 25.531 11.352 1 98.12 136 MET A C 1
ATOM 1089 O O . MET A 1 136 ? -12.031 24.875 10.32 1 98.12 136 MET A O 1
ATOM 1093 N N . ARG A 1 137 ? -11.945 25.047 12.414 1 96 137 ARG A N 1
ATOM 1094 C CA . ARG A 1 137 ? -11.281 23.75 12.562 1 96 137 ARG A CA 1
ATOM 1095 C C . ARG A 1 137 ? -12.055 22.656 11.844 1 96 137 ARG A C 1
ATOM 1097 O O . ARG A 1 137 ? -11.469 21.844 11.117 1 96 137 ARG A O 1
ATOM 1104 N N . LYS A 1 138 ? -13.359 22.562 12.008 1 97.12 138 LYS A N 1
ATOM 1105 C CA . LYS A 1 138 ? -14.172 21.531 11.375 1 97.12 138 LYS A CA 1
ATOM 1106 C C . LYS A 1 138 ? -14.156 21.672 9.859 1 97.12 138 LYS A C 1
ATOM 1108 O O . LYS A 1 138 ? -14.039 20.672 9.141 1 97.12 138 LYS A O 1
ATOM 1113 N N . GLN A 1 139 ? -14.305 22.922 9.461 1 98.31 139 GLN A N 1
ATOM 1114 C CA . GLN A 1 139 ? -14.266 23.156 8.016 1 98.31 139 GLN A CA 1
ATOM 1115 C C . GLN A 1 139 ? -12.898 22.797 7.438 1 98.31 139 GLN A C 1
ATOM 1117 O O . GLN A 1 139 ? -12.812 22.25 6.336 1 98.31 139 GLN A O 1
ATOM 1122 N N . ALA A 1 140 ? -11.852 23.125 8.141 1 98.31 140 ALA A N 1
ATOM 1123 C CA . ALA A 1 140 ? -10.5 22.781 7.703 1 98.31 140 ALA A CA 1
ATOM 1124 C C . ALA A 1 140 ? -10.32 21.266 7.617 1 98.31 140 ALA A C 1
ATOM 1126 O O . ALA A 1 140 ? -9.789 20.75 6.629 1 98.31 140 ALA A O 1
ATOM 1127 N N . GLU A 1 141 ? -10.766 20.578 8.578 1 97.12 141 GLU A N 1
ATOM 1128 C CA . GLU A 1 141 ? -10.703 19.109 8.586 1 97.12 141 GLU A CA 1
ATOM 1129 C C . GLU A 1 141 ? -11.461 18.516 7.395 1 97.12 141 GLU A C 1
ATOM 1131 O O . GLU A 1 141 ? -10.953 17.625 6.727 1 97.12 141 GLU A O 1
ATOM 1136 N N . GLN A 1 142 ? -12.609 19 7.184 1 98 142 GLN A N 1
ATOM 1137 C CA . GLN A 1 142 ? -13.43 18.5 6.086 1 98 142 GLN A CA 1
ATOM 1138 C C . GLN A 1 142 ? -12.758 18.75 4.738 1 98 142 GLN A C 1
ATOM 1140 O O . GLN A 1 142 ? -12.789 17.891 3.855 1 98 142 GLN A O 1
ATOM 1145 N N . LEU A 1 143 ? -12.172 19.891 4.629 1 98.25 143 LEU A N 1
ATOM 1146 C CA . LEU A 1 143 ? -11.461 20.219 3.395 1 98.25 143 LEU A CA 1
ATOM 1147 C C . LEU A 1 143 ? -10.312 19.234 3.156 1 98.25 143 LEU A C 1
ATOM 1149 O O . LEU A 1 143 ? -10.148 18.719 2.051 1 98.25 143 LEU A O 1
ATOM 1153 N N . ILE A 1 144 ? -9.547 18.984 4.152 1 98 144 ILE A N 1
ATOM 1154 C CA . ILE A 1 144 ? -8.406 18.078 4.059 1 98 144 ILE A CA 1
ATOM 1155 C C . ILE A 1 144 ? -8.891 16.672 3.711 1 98 144 ILE A C 1
ATOM 1157 O O . ILE A 1 144 ? -8.352 16.031 2.811 1 98 144 ILE A O 1
ATOM 1161 N N . ILE A 1 145 ? -9.93 16.203 4.332 1 97.12 145 ILE A N 1
ATOM 1162 C CA . ILE A 1 145 ? -10.484 14.875 4.105 1 97.12 145 ILE A CA 1
ATOM 1163 C C . ILE A 1 145 ? -10.945 14.75 2.654 1 97.12 145 ILE A C 1
ATOM 1165 O O . ILE A 1 145 ? -10.68 13.742 1.994 1 97.12 145 ILE A O 1
ATOM 1169 N N . GLU A 1 146 ? -11.633 15.742 2.201 1 97.56 146 GLU A N 1
ATOM 1170 C CA . GLU A 1 146 ? -12.148 15.711 0.833 1 97.56 146 GLU A CA 1
ATOM 1171 C C . GLU A 1 146 ? -11.008 15.625 -0.178 1 97.56 146 GLU A C 1
ATOM 1173 O O . GLU A 1 146 ? -11.086 14.867 -1.15 1 97.56 146 GLU A O 1
ATOM 1178 N N . ARG A 1 147 ? -10 16.344 0.099 1 97.25 147 ARG A N 1
ATOM 1179 C CA . ARG A 1 147 ? -8.859 16.312 -0.808 1 97.25 147 ARG A CA 1
ATOM 1180 C C . ARG A 1 147 ? -8.148 14.969 -0.751 1 97.25 147 ARG A C 1
ATOM 1182 O O . ARG A 1 147 ? -7.707 14.453 -1.779 1 97.25 147 ARG A O 1
ATOM 1189 N N . ILE A 1 148 ? -8.039 14.391 0.389 1 96.81 148 ILE A N 1
ATOM 1190 C CA . ILE A 1 148 ? -7.418 13.086 0.551 1 96.81 148 ILE A CA 1
ATOM 1191 C C . ILE A 1 148 ? -8.266 12.016 -0.134 1 96.81 148 ILE A C 1
ATOM 1193 O O . ILE A 1 148 ? -7.738 11.125 -0.803 1 96.81 148 ILE A O 1
ATOM 1197 N N . LYS A 1 149 ? -9.555 12.102 0.002 1 96 149 LYS A N 1
ATOM 1198 C CA . LYS A 1 149 ? -10.453 11.18 -0.68 1 96 149 LYS A CA 1
ATOM 1199 C C . LYS A 1 149 ? -10.266 11.242 -2.193 1 96 149 LYS A C 1
ATOM 1201 O O . LYS A 1 149 ? -10.273 10.211 -2.867 1 96 149 LYS A O 1
ATOM 1206 N N . GLU A 1 150 ? -10.109 12.43 -2.672 1 96.56 150 GLU A N 1
ATOM 1207 C CA . GLU A 1 150 ? -9.883 12.602 -4.105 1 96.56 150 GLU A CA 1
ATOM 1208 C C . GLU A 1 150 ? -8.57 11.945 -4.539 1 96.56 150 GLU A C 1
ATOM 1210 O O . GLU A 1 150 ? -8.508 11.312 -5.594 1 96.56 150 GLU A O 1
ATOM 1215 N N . ALA A 1 151 ? -7.59 12.086 -3.709 1 95.31 151 ALA A N 1
ATOM 1216 C CA . ALA A 1 151 ? -6.297 11.477 -4.008 1 95.31 151 ALA A CA 1
ATOM 1217 C C . ALA A 1 151 ? -6.395 9.953 -4.02 1 95.31 151 ALA A C 1
ATOM 1219 O O . ALA A 1 151 ? -5.742 9.289 -4.828 1 95.31 151 ALA A O 1
ATOM 1220 N N . VAL A 1 152 ? -7.164 9.391 -3.186 1 94.25 152 VAL A N 1
ATOM 1221 C CA . VAL A 1 152 ? -7.359 7.945 -3.105 1 94.25 152 VAL A CA 1
ATOM 1222 C C . VAL A 1 152 ? -8.039 7.445 -4.379 1 94.25 152 VAL A C 1
ATOM 1224 O O . VAL A 1 152 ? -7.676 6.398 -4.914 1 94.25 152 VAL A O 1
ATOM 1227 N N . ARG A 1 153 ? -8.969 8.141 -4.891 1 91.5 153 ARG A N 1
ATOM 1228 C CA . ARG A 1 153 ? -9.727 7.746 -6.07 1 91.5 153 ARG A CA 1
ATOM 1229 C C . ARG A 1 153 ? -8.891 7.875 -7.336 1 91.5 153 ARG A C 1
ATOM 1231 O O . ARG A 1 153 ? -9.117 7.168 -8.32 1 91.5 153 ARG A O 1
ATOM 1238 N N . GLY A 1 154 ? -7.875 8.422 -7.332 1 80.5 154 GLY A N 1
ATOM 1239 C CA . GLY A 1 154 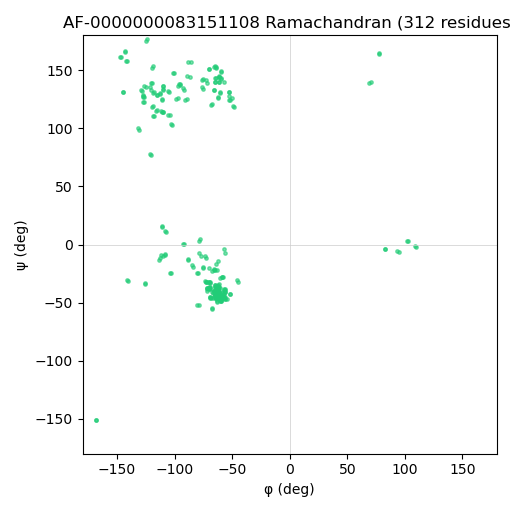? -7.098 8.727 -8.523 1 80.5 154 GLY A CA 1
ATOM 1240 C C . GLY A 1 154 ? -7.727 9.805 -9.383 1 80.5 154 GLY A C 1
ATOM 1241 O O . GLY A 1 154 ? -8.906 10.125 -9.227 1 80.5 154 GLY A O 1
ATOM 1242 N N . LYS A 1 155 ? -6.992 10.859 -10.055 1 56.66 155 LYS A N 1
ATOM 1243 C CA . LYS A 1 155 ? -7.484 11.922 -10.93 1 56.66 155 LYS A CA 1
ATOM 1244 C C . LYS A 1 155 ? -8.234 11.336 -12.133 1 56.66 155 LYS A C 1
ATOM 1246 O O . LYS A 1 155 ? -8.664 12.078 -13.016 1 56.6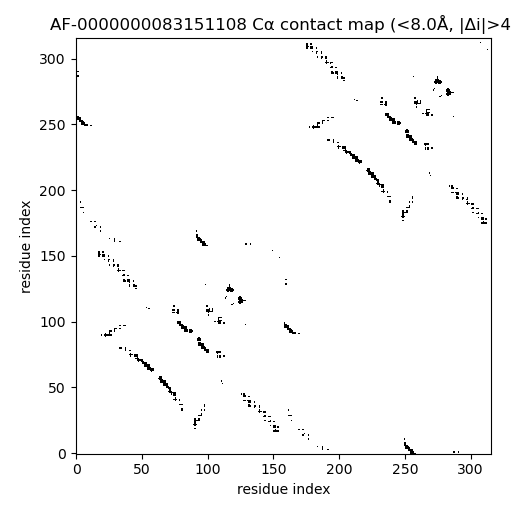6 155 LYS A O 1
ATOM 1251 N N . ASP A 1 156 ? -8.336 10.062 -12.375 1 46.69 156 ASP A N 1
ATOM 1252 C CA . ASP A 1 156 ? -8.938 9.766 -13.672 1 46.69 156 ASP A CA 1
ATOM 1253 C C . ASP A 1 156 ? -10.375 10.281 -13.742 1 46.69 156 ASP A C 1
ATOM 1255 O O . ASP A 1 156 ? -11.078 10.047 -14.727 1 46.69 156 ASP A O 1
ATOM 1259 N N . HIS A 1 157 ? -11.078 10.516 -12.719 1 38.72 157 HIS A N 1
ATOM 1260 C CA . HIS A 1 157 ? -12.438 10.68 -13.227 1 38.72 157 HIS A CA 1
ATOM 1261 C C . HIS A 1 157 ? -12.539 11.898 -14.141 1 38.72 157 HIS A C 1
ATOM 1263 O O . HIS A 1 157 ? -13.625 12.25 -14.586 1 38.72 157 HIS A O 1
ATOM 1269 N N . TYR A 1 158 ? -11.648 12.797 -14.156 1 30.33 158 TYR A N 1
ATOM 1270 C CA . TYR A 1 158 ? -12.117 13.633 -15.258 1 30.33 158 TYR A CA 1
ATOM 1271 C C . TYR A 1 158 ? -11.742 13.023 -16.594 1 30.33 158 TYR A C 1
ATOM 1273 O O . TYR A 1 158 ? -10.734 12.312 -16.703 1 30.33 158 TYR A O 1
ATOM 1281 N N . MET B 1 1 ? 0.234 30.375 19.469 1 81.12 1 MET B N 1
ATOM 1282 C CA . MET B 1 1 ? 0.294 29.766 18.141 1 81.12 1 MET B CA 1
ATOM 1283 C C . MET B 1 1 ? -0.474 28.453 18.125 1 81.12 1 MET B C 1
ATOM 1285 O O . MET B 1 1 ? -0.574 27.766 19.141 1 81.12 1 MET B O 1
ATOM 1289 N N . LEU B 1 2 ? -1.403 28.297 17.156 1 90 2 LEU B N 1
ATOM 1290 C CA . LEU B 1 2 ? -2.242 27.109 17.094 1 90 2 LEU B CA 1
ATOM 1291 C C . LEU B 1 2 ? -1.728 26.141 16.031 1 90 2 LEU B C 1
ATOM 1293 O O . LEU B 1 2 ? -1.033 26.547 15.094 1 90 2 LEU B O 1
ATOM 1297 N N . GLU B 1 3 ? -1.947 24.938 16.375 1 91.81 3 GLU B N 1
ATOM 1298 C CA . GLU B 1 3 ? -1.363 23.891 15.531 1 91.81 3 GLU B CA 1
ATOM 1299 C C . GLU B 1 3 ? -2.445 23.109 14.805 1 91.81 3 GLU B C 1
ATOM 1301 O O . GLU B 1 3 ? -3.469 22.75 15.391 1 91.81 3 GLU B O 1
ATOM 1306 N N . LEU B 1 4 ? -2.297 22.953 13.5 1 93.12 4 LEU B N 1
ATOM 1307 C CA . LEU B 1 4 ? -3.051 22 12.695 1 93.12 4 LEU B CA 1
ATOM 1308 C C . LEU B 1 4 ? -2.189 20.781 12.336 1 93.12 4 LEU B C 1
ATOM 1310 O O . LEU B 1 4 ? -1.217 20.906 11.594 1 93.12 4 LEU B O 1
ATOM 1314 N N . ASP B 1 5 ? -2.5 19.594 12.898 1 93 5 ASP B N 1
ATOM 1315 C CA . ASP B 1 5 ? -1.72 18.359 12.758 1 93 5 ASP B CA 1
ATOM 1316 C C . ASP B 1 5 ? -2.539 17.266 12.094 1 93 5 ASP B C 1
ATOM 1318 O O . ASP B 1 5 ? -3.637 16.938 12.547 1 93 5 ASP B O 1
ATOM 1322 N N . VAL B 1 6 ? -2.08 16.812 10.961 1 94.81 6 VAL B N 1
ATOM 1323 C CA . VAL B 1 6 ? -2.693 15.703 10.25 1 94.81 6 VAL B CA 1
ATOM 1324 C C . VAL B 1 6 ? -1.722 14.531 10.188 1 94.81 6 VAL B C 1
ATOM 1326 O O . VAL B 1 6 ? -0.63 14.648 9.625 1 94.81 6 VAL B O 1
ATOM 1329 N N . ASP B 1 7 ? -2.111 13.453 10.852 1 94.38 7 ASP B N 1
ATOM 1330 C CA . ASP B 1 7 ? -1.274 12.258 10.93 1 94.38 7 ASP B CA 1
ATOM 1331 C C . ASP B 1 7 ? -1.965 11.062 10.281 1 94.38 7 ASP B C 1
ATOM 1333 O O . ASP B 1 7 ? -2.947 10.539 10.812 1 94.38 7 ASP B O 1
ATOM 1337 N N . LEU B 1 8 ? -1.397 10.617 9.109 1 95.69 8 LEU B N 1
ATOM 1338 C CA . LEU B 1 8 ? -1.937 9.469 8.383 1 95.69 8 LEU B CA 1
ATOM 1339 C C . LEU B 1 8 ? -0.984 8.281 8.461 1 95.69 8 LEU B C 1
ATOM 1341 O O . LEU B 1 8 ? -1.146 7.301 7.73 1 95.69 8 LEU B O 1
ATOM 1345 N N . SER B 1 9 ? -0.028 8.305 9.344 1 94.25 9 SER B N 1
ATOM 1346 C CA . SER B 1 9 ? 1.018 7.289 9.414 1 94.25 9 SER B CA 1
ATOM 1347 C C . SER B 1 9 ? 0.432 5.914 9.711 1 94.25 9 SER B C 1
ATOM 1349 O O . SER B 1 9 ? 0.838 4.918 9.109 1 94.25 9 SER B O 1
ATOM 1351 N N . ALA B 1 10 ? -0.556 5.824 10.555 1 93 10 ALA B N 1
ATOM 1352 C CA . ALA B 1 10 ? -1.157 4.547 10.922 1 93 10 ALA B CA 1
ATOM 1353 C C . ALA B 1 10 ? -1.922 3.936 9.758 1 93 10 ALA B C 1
ATOM 1355 O O . ALA B 1 10 ? -1.794 2.74 9.477 1 93 10 ALA B O 1
ATOM 1356 N N . ALA B 1 11 ? -2.727 4.734 9.039 1 92.75 11 ALA B N 1
ATOM 1357 C CA . ALA B 1 11 ? -3.514 4.258 7.906 1 92.75 11 ALA B CA 1
ATOM 1358 C C . ALA B 1 11 ? -2.611 3.785 6.77 1 92.75 11 ALA B C 1
ATOM 1360 O O . ALA B 1 11 ? -2.836 2.721 6.191 1 92.75 11 ALA B O 1
ATOM 1361 N N . LEU B 1 12 ? -1.577 4.574 6.535 1 93.44 12 LEU B N 1
ATOM 1362 C CA . LEU B 1 12 ? -0.648 4.219 5.465 1 93.44 12 LEU B CA 1
ATOM 1363 C C . LEU B 1 12 ? 0.159 2.98 5.836 1 93.44 12 LEU B C 1
ATOM 1365 O O . LEU B 1 12 ? 0.43 2.133 4.984 1 93.44 12 LEU B O 1
ATOM 1369 N N . GLY B 1 13 ? 0.501 2.871 7.105 1 92.81 13 GLY B N 1
ATOM 1370 C CA . GLY B 1 13 ? 1.161 1.673 7.598 1 92.81 13 GLY B CA 1
ATOM 1371 C C . GLY B 1 13 ? 0.307 0.426 7.469 1 92.81 13 GLY B C 1
ATOM 1372 O O . GLY B 1 13 ? 0.813 -0.648 7.137 1 92.81 13 GLY B O 1
ATOM 1373 N N . GLN B 1 14 ? -0.976 0.55 7.684 1 92.56 14 GLN B N 1
ATOM 1374 C CA . GLN B 1 14 ? -1.893 -0.575 7.531 1 92.56 14 GLN B CA 1
ATOM 1375 C C . GLN B 1 14 ? -1.938 -1.056 6.086 1 92.56 14 GLN B C 1
ATOM 1377 O O . GLN B 1 14 ? -1.948 -2.262 5.824 1 92.56 14 GLN B O 1
ATOM 1382 N N . LEU B 1 15 ? -1.932 -0.097 5.156 1 91.94 15 LEU B N 1
ATOM 1383 C CA . LEU B 1 15 ? -1.932 -0.455 3.74 1 91.94 15 LEU B CA 1
ATOM 1384 C C . LEU B 1 15 ? -0.675 -1.238 3.379 1 91.94 15 LEU B C 1
ATOM 1386 O O . LEU B 1 15 ? -0.752 -2.266 2.699 1 91.94 15 LEU B O 1
ATOM 1390 N N . ASP B 1 16 ? 0.412 -0.766 3.893 1 92.38 16 ASP B N 1
ATOM 1391 C CA . ASP B 1 16 ? 1.686 -1.434 3.645 1 92.38 16 ASP B CA 1
ATOM 1392 C C . ASP B 1 16 ? 1.701 -2.832 4.258 1 92.38 16 ASP B C 1
ATOM 1394 O O . ASP B 1 16 ? 2.238 -3.77 3.662 1 92.38 16 ASP B O 1
ATOM 1398 N N . GLY B 1 17 ? 1.152 -2.91 5.406 1 94 17 GLY B N 1
ATOM 1399 C CA . GLY B 1 17 ? 1.075 -4.199 6.078 1 94 17 GLY B CA 1
ATOM 1400 C C . GLY B 1 17 ? 0.251 -5.219 5.316 1 94 17 GLY B C 1
ATOM 1401 O O . GLY B 1 17 ? 0.616 -6.395 5.254 1 94 17 GLY B O 1
ATOM 1402 N N . ILE B 1 18 ? -0.807 -4.797 4.75 1 94.25 18 ILE B N 1
ATOM 1403 C CA . ILE B 1 18 ? -1.656 -5.684 3.961 1 94.25 18 ILE B CA 1
ATOM 1404 C C . ILE B 1 18 ? -0.881 -6.199 2.752 1 94.25 18 ILE B C 1
ATOM 1406 O O . ILE B 1 18 ? -0.869 -7.402 2.482 1 94.25 18 ILE B O 1
ATOM 1410 N N . ALA B 1 19 ? -0.253 -5.238 2.051 1 94.12 19 ALA B N 1
ATOM 1411 C CA . ALA B 1 19 ? 0.535 -5.637 0.886 1 94.12 19 ALA B CA 1
ATOM 1412 C C . ALA B 1 19 ? 1.594 -6.668 1.267 1 94.12 19 ALA B C 1
ATOM 1414 O O . ALA B 1 19 ? 1.801 -7.648 0.549 1 94.12 19 ALA B O 1
ATOM 1415 N N . GLU B 1 20 ? 2.18 -6.496 2.373 1 94.44 20 GLU B N 1
ATOM 1416 C CA . GLU B 1 20 ? 3.238 -7.391 2.84 1 94.44 20 GLU B CA 1
ATOM 1417 C C . GLU B 1 20 ? 2.684 -8.766 3.186 1 94.44 20 GLU B C 1
ATOM 1419 O O . GLU B 1 20 ? 3.254 -9.789 2.791 1 94.44 20 GLU B O 1
ATOM 1424 N N . ARG B 1 21 ? 1.606 -8.852 3.885 1 95.94 21 ARG B N 1
ATOM 1425 C CA . ARG B 1 21 ? 1.008 -10.117 4.285 1 95.94 21 ARG B CA 1
ATOM 1426 C C . ARG B 1 21 ? 0.533 -10.906 3.072 1 95.94 21 ARG B C 1
ATOM 1428 O O . ARG B 1 21 ? 0.725 -12.125 3.002 1 95.94 21 ARG B O 1
ATOM 1435 N N . VAL B 1 22 ? -0.059 -10.234 2.174 1 96.56 22 VAL B N 1
ATOM 1436 C CA . VAL B 1 22 ? -0.538 -10.883 0.956 1 96.56 22 VAL B CA 1
ATOM 1437 C C . VAL B 1 22 ? 0.645 -11.438 0.168 1 96.56 22 VAL B C 1
ATOM 1439 O O . VAL B 1 22 ? 0.601 -12.578 -0.306 1 96.56 22 VAL B O 1
ATOM 1442 N N . GLY B 1 23 ? 1.693 -10.617 0.017 1 94.81 23 GLY B N 1
ATOM 1443 C CA . GLY B 1 23 ? 2.891 -11.078 -0.667 1 94.81 23 GLY B CA 1
ATOM 1444 C C . GLY B 1 23 ? 3.484 -12.328 -0.049 1 94.81 23 GLY B C 1
ATOM 1445 O O . GLY B 1 23 ? 3.902 -13.242 -0.764 1 94.81 23 GLY B O 1
ATOM 1446 N N . GLN B 1 24 ? 3.521 -12.422 1.195 1 95.81 24 GLN B N 1
ATOM 1447 C CA . GLN B 1 24 ? 4.098 -13.555 1.915 1 95.81 24 GLN B CA 1
ATOM 1448 C C . GLN B 1 24 ? 3.23 -14.805 1.757 1 95.81 24 GLN B C 1
ATOM 1450 O O . GLN B 1 24 ? 3.746 -15.922 1.723 1 95.81 24 GLN B O 1
ATOM 1455 N N . GLU B 1 25 ? 1.932 -14.594 1.644 1 97 25 GLU B N 1
ATOM 1456 C CA . GLU B 1 25 ? 0.994 -15.711 1.584 1 97 25 GLU B CA 1
ATOM 1457 C C . GLU B 1 25 ? 0.869 -16.25 0.162 1 97 25 GLU B C 1
ATOM 1459 O O . GLU B 1 25 ? 0.437 -17.391 -0.041 1 97 25 GLU B O 1
ATOM 1464 N N . LEU B 1 26 ? 1.252 -15.492 -0.846 1 97.12 26 LEU B N 1
ATOM 1465 C CA . LEU B 1 26 ? 0.974 -15.828 -2.238 1 97.12 26 LEU B CA 1
ATOM 1466 C C . LEU B 1 26 ? 1.629 -17.156 -2.619 1 97.12 26 LEU B C 1
ATOM 1468 O O . LEU B 1 26 ? 0.98 -18.031 -3.203 1 97.12 26 LEU B O 1
ATOM 1472 N N . ARG B 1 27 ? 2.871 -17.328 -2.246 1 96.38 27 ARG B N 1
ATOM 1473 C CA . ARG B 1 27 ? 3.58 -18.531 -2.652 1 96.38 27 ARG B CA 1
ATOM 1474 C C . ARG B 1 27 ? 2.988 -19.766 -1.978 1 96.38 27 ARG B C 1
ATOM 1476 O O . ARG B 1 27 ? 2.619 -20.734 -2.65 1 96.38 27 ARG B O 1
ATOM 1483 N N . PRO B 1 28 ? 2.871 -19.828 -0.576 1 97.19 28 PRO B N 1
ATOM 1484 C CA . PRO B 1 28 ? 2.252 -21 0.051 1 97.19 28 PRO B CA 1
ATOM 1485 C C . PRO B 1 28 ? 0.833 -21.25 -0.451 1 97.19 28 PRO B C 1
ATOM 1487 O O . PRO B 1 28 ? 0.427 -22.406 -0.603 1 97.19 28 PRO B O 1
ATOM 1490 N N . ALA B 1 29 ? 0.077 -20.234 -0.67 1 98 29 ALA B N 1
ATOM 1491 C CA . ALA B 1 29 ? -1.293 -20.391 -1.151 1 98 29 ALA B CA 1
ATOM 1492 C C . ALA B 1 29 ? -1.315 -21.016 -2.543 1 98 29 ALA B C 1
ATOM 1494 O O . ALA B 1 29 ? -2.105 -21.922 -2.811 1 98 29 ALA B O 1
ATOM 1495 N N . THR B 1 30 ? -0.451 -20.547 -3.471 1 98 30 THR B N 1
ATOM 1496 C CA . THR B 1 30 ? -0.401 -21.094 -4.828 1 98 30 THR B CA 1
ATOM 1497 C C . THR B 1 30 ? 0.057 -22.547 -4.816 1 98 30 THR B C 1
ATOM 1499 O O . THR B 1 30 ? -0.463 -23.375 -5.566 1 98 30 THR B O 1
ATOM 1502 N N . LEU B 1 31 ? 1.053 -22.797 -3.951 1 97.75 31 LEU B N 1
ATOM 1503 C CA . LEU B 1 31 ? 1.503 -24.172 -3.803 1 97.75 31 LEU B CA 1
ATOM 1504 C C . LEU B 1 31 ? 0.358 -25.078 -3.348 1 97.75 31 LEU B C 1
ATOM 1506 O O . LEU B 1 31 ? 0.193 -26.188 -3.859 1 97.75 31 LEU B O 1
ATOM 1510 N N . ALA B 1 32 ? -0.402 -24.594 -2.381 1 98.31 32 ALA B N 1
ATOM 1511 C CA . ALA B 1 32 ? -1.543 -25.375 -1.909 1 98.31 32 ALA B CA 1
ATOM 1512 C C . ALA B 1 32 ? -2.506 -25.688 -3.053 1 98.31 32 ALA B C 1
ATOM 1514 O O . ALA B 1 32 ? -3.031 -26.797 -3.146 1 98.31 32 ALA B O 1
ATOM 1515 N N . GLY B 1 33 ? -2.752 -24.734 -3.859 1 98.12 33 GLY B N 1
ATOM 1516 C CA . GLY B 1 33 ? -3.576 -24.969 -5.035 1 98.12 33 GLY B CA 1
ATOM 1517 C C . GLY B 1 33 ? -2.982 -25.984 -5.984 1 98.12 33 GLY B C 1
ATOM 1518 O O . GLY B 1 33 ? -3.686 -26.875 -6.461 1 98.12 33 GLY B O 1
ATOM 1519 N N . ALA B 1 34 ? -1.674 -25.875 -6.227 1 98.25 34 ALA B N 1
ATOM 1520 C CA . ALA B 1 34 ? -0.987 -26.828 -7.105 1 98.25 34 ALA B CA 1
ATOM 1521 C C . ALA B 1 34 ? -1.073 -28.25 -6.555 1 98.25 34 ALA B C 1
ATOM 1523 O O . ALA B 1 34 ? -1.214 -29.203 -7.312 1 98.25 34 ALA B O 1
ATOM 1524 N N . MET B 1 35 ? -1.053 -28.359 -5.258 1 98.38 35 MET B N 1
ATOM 1525 C CA . MET B 1 35 ? -1.085 -29.672 -4.605 1 98.38 35 MET B CA 1
ATOM 1526 C C . MET B 1 35 ? -2.447 -30.328 -4.785 1 98.38 35 MET B C 1
ATOM 1528 O O . MET B 1 35 ? -2.535 -31.562 -4.887 1 98.38 35 MET B O 1
ATOM 1532 N N . LEU B 1 36 ? -3.477 -29.516 -4.836 1 98.25 36 LEU B N 1
ATOM 1533 C CA . LEU B 1 36 ? -4.793 -30.078 -5.117 1 98.25 36 LEU B CA 1
ATOM 1534 C C . LEU B 1 36 ? -4.824 -30.734 -6.496 1 98.25 36 LEU B C 1
ATOM 1536 O O . LEU B 1 36 ? -5.328 -31.844 -6.648 1 98.25 36 LEU B O 1
ATOM 1540 N N . VAL B 1 37 ? -4.266 -30.062 -7.438 1 98 37 VAL B N 1
ATOM 1541 C CA . VAL B 1 37 ? -4.23 -30.578 -8.805 1 98 37 VAL B CA 1
ATOM 1542 C C . VAL B 1 37 ? -3.361 -31.828 -8.859 1 98 37 VAL B C 1
ATOM 1544 O O . VAL B 1 37 ? -3.748 -32.844 -9.461 1 98 37 VAL B O 1
ATOM 1547 N N . ARG B 1 38 ? -2.205 -31.766 -8.219 1 98 38 ARG B N 1
ATOM 1548 C CA . ARG B 1 38 ? -1.298 -32.906 -8.203 1 98 38 ARG B CA 1
ATOM 1549 C C . ARG B 1 38 ? -1.982 -34.125 -7.633 1 98 38 ARG B C 1
ATOM 1551 O O . ARG B 1 38 ? -1.887 -35.219 -8.203 1 98 38 ARG B O 1
ATOM 1558 N N . ARG B 1 39 ? -2.689 -33.969 -6.543 1 98.25 39 ARG B N 1
ATOM 1559 C CA . ARG B 1 39 ? -3.355 -35.094 -5.895 1 98.25 39 ARG B CA 1
ATOM 1560 C C . ARG B 1 39 ? -4.398 -35.719 -6.816 1 98.25 39 ARG B C 1
ATOM 1562 O O . ARG B 1 39 ? -4.496 -36.969 -6.906 1 98.25 39 ARG B O 1
ATOM 1569 N N . GLU B 1 40 ? -5.141 -34.844 -7.418 1 98.38 40 GLU B N 1
ATOM 1570 C CA . GLU B 1 40 ? -6.129 -35.344 -8.367 1 98.38 40 GLU B CA 1
ATOM 1571 C C . GLU B 1 40 ? -5.457 -36.094 -9.523 1 98.38 40 GLU B C 1
ATOM 1573 O O . GLU B 1 40 ? -5.934 -37.125 -9.969 1 98.38 40 GLU B O 1
ATOM 1578 N N . ALA B 1 41 ? -4.344 -35.562 -10.031 1 98.06 41 ALA B N 1
ATOM 1579 C CA . ALA B 1 41 ? -3.6 -36.219 -11.117 1 98.06 41 ALA B CA 1
ATOM 1580 C C . ALA B 1 41 ? -3.078 -37.594 -10.688 1 98.06 41 ALA B C 1
ATOM 1582 O O . ALA B 1 41 ? -3.098 -38.531 -11.469 1 98.06 41 ALA B O 1
ATOM 1583 N N . GLU B 1 42 ? -2.621 -37.656 -9.461 1 97.62 42 GLU B N 1
ATOM 1584 C CA . GLU B 1 42 ? -2.146 -38.938 -8.914 1 97.62 42 GLU B CA 1
ATOM 1585 C C . GLU B 1 42 ? -3.268 -39.969 -8.867 1 97.62 42 GLU B C 1
ATOM 1587 O O . GLU B 1 42 ? -3.047 -41.125 -9.172 1 97.62 42 GLU B O 1
ATOM 1592 N N . GLU B 1 43 ? -4.422 -39.5 -8.594 1 97.5 43 GLU B N 1
ATOM 1593 C CA . GLU B 1 43 ? -5.57 -40.406 -8.508 1 97.5 43 GLU B CA 1
ATOM 1594 C C . GLU B 1 43 ? -6 -40.875 -9.898 1 97.5 43 GLU B C 1
ATOM 1596 O O . GLU B 1 43 ? -6.445 -42.031 -10.062 1 97.5 43 GLU B O 1
ATOM 1601 N N . ARG B 1 44 ? -5.805 -40.031 -10.82 1 97.44 44 ARG B N 1
ATOM 1602 C CA . ARG B 1 44 ? -6.266 -40.344 -12.172 1 97.44 44 ARG B CA 1
ATOM 1603 C C . ARG B 1 44 ? -5.203 -41.094 -12.953 1 97.44 44 ARG B C 1
ATOM 1605 O O . ARG B 1 44 ? -5.492 -41.688 -14.008 1 97.44 44 ARG B O 1
ATOM 1612 N N . ALA B 1 45 ? -4.004 -41.125 -12.422 1 97.31 45 ALA B N 1
ATOM 1613 C CA . ALA B 1 45 ? -2.908 -41.75 -13.156 1 97.31 45 ALA B CA 1
ATOM 1614 C C . ALA B 1 45 ? -3.184 -43.25 -13.398 1 97.31 45 ALA B C 1
ATOM 1616 O O . ALA B 1 45 ? -3.449 -44 -12.461 1 97.31 45 ALA B O 1
ATOM 1617 N N . PRO B 1 46 ? -3.094 -43.625 -14.656 1 95.88 46 PRO B N 1
ATOM 1618 C CA . PRO B 1 46 ? -3.287 -45.062 -14.922 1 95.88 46 PRO B CA 1
ATOM 1619 C C . PRO B 1 46 ? -2.266 -45.938 -14.203 1 95.88 46 PRO B C 1
ATOM 1621 O O . PRO B 1 46 ? -1.123 -45.5 -14 1 95.88 46 PRO B O 1
ATOM 1624 N N . ARG B 1 47 ? -2.695 -47.094 -13.742 1 94.94 47 ARG B N 1
ATOM 1625 C CA . ARG B 1 47 ? -1.839 -48.062 -13.078 1 94.94 47 ARG B CA 1
ATOM 1626 C C . ARG B 1 47 ? -1.746 -49.344 -13.891 1 94.94 47 ARG B C 1
ATOM 1628 O O . ARG B 1 47 ? -2.766 -49.906 -14.305 1 94.94 47 ARG B O 1
ATOM 1635 N N . SER B 1 48 ? -0.507 -49.75 -14.109 1 91.19 48 SER B N 1
ATOM 1636 C CA . SER B 1 48 ? -0.332 -51.031 -14.82 1 91.19 48 SER B CA 1
ATOM 1637 C C . SER B 1 48 ? -0.743 -52.219 -13.953 1 91.19 48 SER B C 1
ATOM 1639 O O . SER B 1 48 ? -0.697 -52.125 -12.719 1 91.19 48 SER B O 1
ATOM 1641 N N . GLU B 1 49 ? -1.182 -53.25 -14.602 1 91.31 49 GLU B N 1
ATOM 1642 C CA . GLU B 1 49 ? -1.604 -54.469 -13.883 1 91.31 49 GLU B CA 1
ATOM 1643 C C . GLU B 1 49 ? -0.406 -55.219 -13.32 1 91.31 49 GLU B C 1
ATOM 1645 O O . GLU B 1 49 ? -0.5 -55.844 -12.258 1 91.31 49 GLU B O 1
ATOM 1650 N N . ALA B 1 50 ? 0.625 -55.219 -14.047 1 94.56 50 ALA B N 1
ATOM 1651 C CA . ALA B 1 50 ? 1.843 -55.906 -13.633 1 94.56 50 ALA B CA 1
ATOM 1652 C C . ALA B 1 50 ? 3.086 -55.125 -14.047 1 94.56 50 ALA B C 1
ATOM 1654 O O . ALA B 1 50 ? 3 -54.188 -14.836 1 94.56 50 ALA B O 1
ATOM 1655 N N . ALA B 1 51 ? 4.164 -55.594 -13.438 1 94.94 51 ALA B N 1
ATOM 1656 C CA . ALA B 1 51 ? 5.438 -54.969 -13.82 1 94.94 51 ALA B CA 1
ATOM 1657 C C . ALA B 1 51 ? 5.695 -55.156 -15.312 1 94.94 51 ALA B C 1
ATOM 1659 O O . ALA B 1 51 ? 5.309 -56.156 -15.906 1 94.94 51 ALA B O 1
ATOM 1660 N N . HIS B 1 52 ? 6.266 -54.062 -15.867 1 91.56 52 HIS B N 1
ATOM 1661 C CA . HIS B 1 52 ? 6.539 -54.156 -17.297 1 91.56 52 HIS B CA 1
ATOM 1662 C C . HIS B 1 52 ? 7.855 -53.469 -17.641 1 91.56 52 HIS B C 1
ATOM 1664 O O . HIS B 1 52 ? 8.312 -52.562 -16.922 1 91.56 52 HIS B O 1
ATOM 1670 N N . TRP B 1 53 ? 8.383 -53.875 -18.75 1 89.94 53 TRP B N 1
ATOM 1671 C CA . TRP B 1 53 ? 9.633 -53.312 -19.234 1 89.94 53 TRP B CA 1
ATOM 1672 C C . TRP B 1 53 ? 9.375 -52.188 -20.234 1 89.94 53 TRP B C 1
ATOM 1674 O O . TRP B 1 53 ? 8.43 -52.281 -21.031 1 89.94 53 TRP B O 1
ATOM 1684 N N . PHE B 1 54 ? 10.188 -51.094 -20.094 1 87.69 54 PHE B N 1
ATOM 1685 C CA . PHE B 1 54 ? 10.18 -50.031 -21.062 1 87.69 54 PHE B CA 1
ATOM 1686 C C . PHE B 1 54 ? 11.562 -49.844 -21.672 1 87.69 54 PHE B C 1
ATOM 1688 O O . PHE B 1 54 ? 12.57 -49.844 -20.953 1 87.69 54 PHE B O 1
ATOM 1695 N N . TYR B 1 55 ? 11.633 -49.688 -23.031 1 82.5 55 TYR B N 1
ATOM 1696 C CA . TYR B 1 55 ? 12.883 -49.5 -23.766 1 82.5 55 TYR B CA 1
ATOM 1697 C C . TYR B 1 55 ? 12.961 -48.094 -24.344 1 82.5 55 TYR B C 1
ATOM 1699 O O . TYR B 1 55 ? 12.078 -47.688 -25.109 1 82.5 55 TYR B O 1
ATOM 1707 N N . SER B 1 56 ? 13.93 -47.281 -23.875 1 76.56 56 SER B N 1
ATOM 1708 C CA . SER B 1 56 ? 14.117 -45.938 -24.438 1 76.56 56 SER B CA 1
ATOM 1709 C C . SER B 1 56 ? 14.812 -46 -25.797 1 76.56 56 SER B C 1
ATOM 1711 O O . SER B 1 56 ? 15.539 -46.969 -26.078 1 76.56 56 SER B O 1
ATOM 1713 N N . ARG B 1 57 ? 14.352 -45.062 -26.797 1 69.69 57 ARG B N 1
ATOM 1714 C CA . ARG B 1 57 ? 14.977 -45.062 -28.125 1 69.69 57 ARG B CA 1
ATOM 1715 C C . ARG B 1 57 ? 16.438 -44.656 -28.031 1 69.69 57 ARG B C 1
ATOM 1717 O O . ARG B 1 57 ? 16.859 -44.031 -27.062 1 69.69 57 ARG B O 1
ATOM 1724 N N . ARG B 1 58 ? 17.094 -45.125 -28.953 1 65 58 ARG B N 1
ATOM 1725 C CA . ARG B 1 58 ? 18.5 -44.812 -29.109 1 65 58 ARG B CA 1
ATOM 1726 C C . ARG B 1 58 ? 18.703 -43.281 -29.109 1 65 58 ARG B C 1
ATOM 1728 O O . ARG B 1 58 ? 17.875 -42.531 -29.625 1 65 58 ARG B O 1
ATOM 1735 N N . HIS B 1 59 ? 19.641 -42.719 -28.234 1 62.69 59 HIS B N 1
ATOM 1736 C CA . HIS B 1 59 ? 19.984 -41.312 -28.125 1 62.69 59 HIS B CA 1
ATOM 1737 C C . HIS B 1 59 ? 20.562 -40.781 -29.422 1 62.69 59 HIS B C 1
ATOM 1739 O O . HIS B 1 59 ? 21.078 -41.531 -30.234 1 62.69 59 HIS B O 1
ATOM 1745 N N . LYS B 1 60 ? 20.188 -39.625 -29.75 1 66.69 60 LYS B N 1
ATOM 1746 C CA . LYS B 1 60 ? 20.75 -39 -30.938 1 66.69 60 LYS B CA 1
ATOM 1747 C C . LYS B 1 60 ? 22.25 -39.188 -31 1 66.69 60 LYS B C 1
ATOM 1749 O O . LYS B 1 60 ? 22.844 -39.25 -32.094 1 66.69 60 LYS B O 1
ATOM 1754 N N . ASP B 1 61 ? 22.797 -39.219 -29.875 1 66.88 61 ASP B N 1
ATOM 1755 C CA . ASP B 1 61 ? 24.25 -39.312 -29.859 1 66.88 61 ASP B CA 1
ATOM 1756 C C . ASP B 1 61 ? 24.719 -40.75 -30.156 1 66.88 61 ASP B C 1
ATOM 1758 O O . ASP B 1 61 ? 25.922 -41.031 -30.125 1 66.88 61 ASP B O 1
ATOM 1762 N N . GLY B 1 62 ? 23.938 -41.594 -30.438 1 68 62 GLY B N 1
ATOM 1763 C CA . GLY B 1 62 ? 24.281 -42.969 -30.812 1 68 62 GLY B CA 1
ATOM 1764 C C . GLY B 1 62 ? 24.266 -43.906 -29.641 1 68 62 GLY B C 1
ATOM 1765 O O . GLY B 1 62 ? 24.5 -45.125 -29.812 1 68 62 GLY B O 1
ATOM 1766 N N . SER B 1 63 ? 24.062 -43.312 -28.5 1 71.12 63 SER B N 1
ATOM 1767 C CA . SER B 1 63 ? 24.109 -44.219 -27.344 1 71.12 63 SER B CA 1
ATOM 1768 C C . SER B 1 63 ? 22.891 -45.094 -27.281 1 71.12 63 SER B C 1
ATOM 1770 O O . SER B 1 63 ? 21.797 -44.719 -27.688 1 71.12 63 SER B O 1
ATOM 1772 N N . PRO B 1 64 ? 23.156 -46.375 -26.875 1 73.88 64 PRO B N 1
ATOM 1773 C CA . PRO B 1 64 ? 22.062 -47.344 -26.859 1 73.88 64 PRO B CA 1
ATOM 1774 C C . PRO B 1 64 ? 20.938 -46.938 -25.906 1 73.88 64 PRO B C 1
ATOM 1776 O O . PRO B 1 64 ? 21.188 -46.188 -24.953 1 73.88 64 PRO B O 1
ATOM 1779 N N . GLY B 1 65 ? 19.797 -47.219 -26.266 1 76.31 65 GLY B N 1
ATOM 1780 C CA . GLY B 1 65 ? 18.656 -47 -25.391 1 76.31 65 GLY B CA 1
ATOM 1781 C C . GLY B 1 65 ? 18.734 -47.75 -24.078 1 76.31 65 GLY B C 1
ATOM 1782 O O . GLY B 1 65 ? 19.672 -48.531 -23.859 1 76.31 65 GLY B O 1
ATOM 1783 N N . ARG B 1 66 ? 18.188 -47.219 -23.016 1 79.19 66 ARG B N 1
ATOM 1784 C CA . ARG B 1 66 ? 18.172 -47.875 -21.703 1 79.19 66 ARG B CA 1
ATOM 1785 C C . ARG B 1 66 ? 16.844 -48.625 -21.484 1 79.19 66 ARG B C 1
ATOM 1787 O O . ARG B 1 66 ? 15.82 -48.25 -22.062 1 79.19 66 ARG B O 1
ATOM 1794 N N . LYS B 1 67 ? 17.047 -49.75 -20.938 1 85.19 67 LYS B N 1
ATOM 1795 C CA . LYS B 1 67 ? 15.891 -50.531 -20.531 1 85.19 67 LYS B CA 1
ATOM 1796 C C . LYS B 1 67 ? 15.508 -50.25 -19.078 1 85.19 67 LYS B C 1
ATOM 1798 O O . LYS B 1 67 ? 16.375 -50.219 -18.203 1 85.19 67 LYS B O 1
ATOM 1803 N N . TYR B 1 68 ? 14.18 -50.062 -18.859 1 89 68 TYR B N 1
ATOM 1804 C CA . TYR B 1 68 ? 13.688 -49.75 -17.516 1 89 68 TYR B CA 1
ATOM 1805 C C . TYR B 1 68 ? 12.578 -50.719 -17.109 1 89 68 TYR B C 1
ATOM 1807 O O . TYR B 1 68 ? 11.75 -51.125 -17.938 1 89 68 TYR B O 1
ATOM 1815 N N . LEU B 1 69 ? 12.656 -51.156 -15.906 1 91.38 69 LEU B N 1
ATOM 1816 C CA . LEU B 1 69 ? 11.562 -51.938 -15.328 1 91.38 69 LEU B CA 1
ATOM 1817 C C . LEU B 1 69 ? 10.68 -51.062 -14.453 1 91.38 69 LEU B C 1
ATOM 1819 O O . LEU B 1 69 ? 11.172 -50.406 -13.531 1 91.38 69 LEU B O 1
ATOM 1823 N N . PHE B 1 70 ? 9.414 -51.062 -14.758 1 93.31 70 PHE B N 1
ATOM 1824 C CA . PHE B 1 70 ? 8.492 -50.25 -14.008 1 93.31 70 PHE B CA 1
ATOM 1825 C C . PHE B 1 70 ? 7.441 -51.094 -13.297 1 93.31 70 PHE B C 1
ATOM 1827 O O . PHE B 1 70 ? 6.855 -52 -13.898 1 93.31 70 PHE B O 1
ATOM 1834 N N . GLU B 1 71 ? 7.309 -50.75 -12.016 1 94.56 71 GLU B N 1
ATOM 1835 C CA . GLU B 1 71 ? 6.258 -51.406 -11.219 1 94.56 71 GLU B CA 1
ATOM 1836 C C . GLU B 1 71 ? 4.938 -50.625 -11.344 1 94.56 71 GLU B C 1
ATOM 1838 O O . GLU B 1 71 ? 4.926 -49.438 -11.68 1 94.56 71 GLU B O 1
ATOM 1843 N N . PRO B 1 72 ? 3.846 -51.406 -11.078 1 95.12 72 PRO B N 1
ATOM 1844 C CA . PRO B 1 72 ? 2.568 -50.688 -11.055 1 95.12 72 PRO B CA 1
ATOM 1845 C C . PRO B 1 72 ? 2.592 -49.469 -10.125 1 95.12 72 PRO B C 1
ATOM 1847 O O . PRO B 1 72 ? 3.127 -49.531 -9.016 1 95.12 72 PRO B O 1
ATOM 1850 N N . GLY B 1 73 ? 2.121 -48.312 -10.664 1 94.5 73 GLY B N 1
ATOM 1851 C CA . GLY B 1 73 ? 2.057 -47.125 -9.852 1 94.5 73 GLY B CA 1
ATOM 1852 C C . GLY B 1 73 ? 3.188 -46.125 -10.133 1 94.5 73 GLY B C 1
ATOM 1853 O O . GLY B 1 73 ? 3.287 -45.094 -9.5 1 94.5 73 GLY B O 1
ATOM 1854 N N . SER B 1 74 ? 3.992 -46.438 -11.078 1 94.31 74 SER B N 1
ATOM 1855 C CA . SER B 1 74 ? 5.145 -45.594 -11.391 1 94.31 74 SER B CA 1
ATOM 1856 C C . SER B 1 74 ? 4.707 -44.219 -11.906 1 94.31 74 SER B C 1
ATOM 1858 O O . SER B 1 74 ? 5.352 -43.219 -11.609 1 94.31 74 SER B O 1
ATOM 1860 N N . LEU B 1 75 ? 3.602 -44.156 -12.648 1 94.5 75 LEU B N 1
ATOM 1861 C CA . LEU B 1 75 ? 3.109 -42.906 -13.172 1 94.5 75 LEU B CA 1
ATOM 1862 C C . LEU B 1 75 ? 2.695 -41.969 -12.039 1 94.5 75 LEU B C 1
ATOM 1864 O O . LEU B 1 75 ? 3 -40.781 -12.07 1 94.5 75 LEU B O 1
ATOM 1868 N N . LYS B 1 76 ? 1.929 -42.531 -11.086 1 95.44 76 LYS B N 1
ATOM 1869 C CA . LYS B 1 76 ? 1.513 -41.781 -9.906 1 95.44 76 LYS B CA 1
ATOM 1870 C C . LYS B 1 76 ? 2.713 -41.125 -9.219 1 95.44 76 LYS B C 1
ATOM 1872 O O . LYS B 1 76 ? 2.668 -39.938 -8.859 1 95.44 76 LYS B O 1
ATOM 1877 N N . LYS B 1 77 ? 3.791 -41.844 -9.109 1 94.62 77 LYS B N 1
ATOM 1878 C CA . LYS B 1 77 ? 4.984 -41.406 -8.398 1 94.62 77 LYS B CA 1
ATOM 1879 C C . LYS B 1 77 ? 5.77 -40.375 -9.219 1 94.62 77 LYS B C 1
ATOM 1881 O O . LYS B 1 77 ? 6.609 -39.656 -8.688 1 94.62 77 LYS B O 1
ATOM 1886 N N . ALA B 1 78 ? 5.547 -40.344 -10.492 1 95.38 78 ALA B N 1
ATOM 1887 C CA . ALA B 1 78 ? 6.297 -39.469 -11.398 1 95.38 78 ALA B CA 1
ATOM 1888 C C . ALA B 1 78 ? 5.77 -38.062 -11.359 1 95.38 78 ALA B C 1
ATOM 1890 O O . ALA B 1 78 ? 6.453 -37.125 -11.781 1 95.38 78 ALA B O 1
ATOM 1891 N N . ILE B 1 79 ? 4.477 -37.906 -10.969 1 96.19 79 ILE B N 1
ATOM 1892 C CA . ILE B 1 79 ? 3.846 -36.594 -10.984 1 96.19 79 ILE B CA 1
ATOM 1893 C C . ILE B 1 79 ? 4.52 -35.688 -9.961 1 96.19 79 ILE B C 1
ATOM 1895 O O . ILE B 1 79 ? 4.758 -36.094 -8.82 1 96.19 79 ILE B O 1
ATOM 1899 N N . TYR B 1 80 ? 4.836 -34.438 -10.406 1 94.88 80 TYR B N 1
ATOM 1900 C CA . TYR B 1 80 ? 5.527 -33.531 -9.5 1 94.88 80 TYR B CA 1
ATOM 1901 C C . TYR B 1 80 ? 5.113 -32.094 -9.758 1 94.88 80 TYR B C 1
ATOM 1903 O O . TYR B 1 80 ? 4.469 -31.781 -10.766 1 94.88 80 TYR B O 1
ATOM 1911 N N . ILE B 1 81 ? 5.352 -31.266 -8.82 1 96.19 81 ILE B N 1
ATOM 1912 C CA . ILE B 1 81 ? 5.141 -29.812 -8.891 1 96.19 81 ILE B CA 1
ATOM 1913 C C . ILE B 1 81 ? 6.492 -29.109 -8.914 1 96.19 81 ILE B C 1
ATOM 1915 O O . ILE B 1 81 ? 7.391 -29.438 -8.141 1 96.19 81 ILE B O 1
ATOM 1919 N N . ARG B 1 82 ? 6.605 -28.125 -9.867 1 94.25 82 ARG B N 1
ATOM 1920 C CA . ARG B 1 82 ? 7.82 -27.328 -9.945 1 94.25 82 ARG B CA 1
ATOM 1921 C C . ARG B 1 82 ? 7.488 -25.844 -9.922 1 94.25 82 ARG B C 1
ATOM 1923 O O . ARG B 1 82 ? 6.656 -25.375 -10.703 1 94.25 82 ARG B O 1
ATOM 1930 N N . HIS B 1 83 ? 8.125 -25.219 -9.016 1 94.62 83 HIS B N 1
ATOM 1931 C CA . HIS B 1 83 ? 8.008 -23.766 -9.008 1 94.62 83 HIS B CA 1
ATOM 1932 C C . HIS B 1 83 ? 8.852 -23.141 -10.117 1 94.62 83 HIS B C 1
ATOM 1934 O O . HIS B 1 83 ? 10.016 -23.5 -10.297 1 94.62 83 HIS B O 1
ATOM 1940 N N . ILE B 1 84 ? 8.32 -22.188 -10.828 1 92.31 84 ILE B N 1
ATOM 1941 C CA . ILE B 1 84 ? 9.031 -21.516 -11.906 1 92.31 84 ILE B CA 1
ATOM 1942 C C . ILE B 1 84 ? 9.492 -20.141 -11.43 1 92.31 84 ILE B C 1
ATOM 1944 O O . ILE B 1 84 ? 8.734 -19.172 -11.508 1 92.31 84 ILE B O 1
ATOM 1948 N N . ASP B 1 85 ? 10.68 -20.031 -11.148 1 88.31 85 ASP B N 1
ATOM 1949 C CA . ASP B 1 85 ? 11.242 -18.812 -10.578 1 88.31 85 ASP B CA 1
ATOM 1950 C C . ASP B 1 85 ? 11.312 -17.688 -11.617 1 88.31 85 ASP B C 1
ATOM 1952 O O . ASP B 1 85 ? 11.086 -16.516 -11.297 1 88.31 85 ASP B O 1
ATOM 1956 N N . GLU B 1 86 ? 11.656 -18.094 -12.844 1 85.75 86 GLU B N 1
ATOM 1957 C CA . GLU B 1 86 ? 11.891 -17.125 -13.906 1 85.75 86 GLU B CA 1
ATOM 1958 C C . GLU B 1 86 ? 10.641 -16.281 -14.18 1 85.75 86 GLU B C 1
ATOM 1960 O O . GLU B 1 86 ? 10.734 -15.133 -14.594 1 85.75 86 GLU B O 1
ATOM 1965 N N . ASN B 1 87 ? 9.531 -16.906 -13.906 1 82.62 87 ASN B N 1
ATOM 1966 C CA . ASN B 1 87 ? 8.273 -16.219 -14.195 1 82.62 87 ASN B CA 1
ATOM 1967 C C . ASN B 1 87 ? 7.578 -15.758 -12.914 1 82.62 87 ASN B C 1
ATOM 1969 O O . ASN B 1 87 ? 6.395 -15.406 -12.938 1 82.62 87 ASN B O 1
ATOM 1973 N N . SER B 1 88 ? 8.281 -15.859 -11.922 1 84.75 88 SER B N 1
ATOM 1974 C CA . SER B 1 88 ? 7.715 -15.477 -10.641 1 84.75 88 SER B CA 1
ATOM 1975 C C . SER B 1 88 ? 8.344 -14.188 -10.109 1 84.75 88 SER B C 1
ATOM 1977 O O . SER B 1 88 ? 9.492 -13.883 -10.43 1 84.75 88 SER B O 1
ATOM 1979 N N . LEU B 1 89 ? 7.484 -13.305 -9.594 1 84.5 89 LEU B N 1
ATOM 1980 C CA . LEU B 1 89 ? 7.898 -12.125 -8.852 1 84.5 89 LEU B CA 1
ATOM 1981 C C . LEU B 1 89 ? 7.535 -12.258 -7.375 1 84.5 89 LEU B C 1
ATOM 1983 O O . LEU B 1 89 ? 6.352 -12.266 -7.023 1 84.5 89 LEU B O 1
ATOM 1987 N N . ASN B 1 90 ? 8.602 -12.336 -6.586 1 83.62 90 ASN B N 1
ATOM 1988 C CA . ASN B 1 90 ? 8.383 -12.625 -5.176 1 83.62 90 ASN B CA 1
ATOM 1989 C C . ASN B 1 90 ? 7.305 -11.727 -4.578 1 83.62 90 ASN B C 1
ATOM 1991 O O . ASN B 1 90 ? 7.398 -10.5 -4.664 1 83.62 90 ASN B O 1
ATOM 1995 N N . GLY B 1 91 ? 6.293 -12.414 -4.137 1 89.69 91 GLY B N 1
ATOM 1996 C CA . GLY B 1 91 ? 5.215 -11.734 -3.432 1 89.69 91 GLY B CA 1
ATOM 1997 C C . GLY B 1 91 ? 4.195 -11.109 -4.363 1 89.69 91 GLY B C 1
ATOM 1998 O O . GLY B 1 91 ? 3.219 -10.508 -3.91 1 89.69 91 GLY B O 1
ATOM 1999 N N . GLN B 1 92 ? 4.402 -11.172 -5.629 1 94.31 92 GLN B N 1
ATOM 2000 C CA . GLN B 1 92 ? 3.479 -10.508 -6.547 1 94.31 92 GLN B CA 1
ATOM 2001 C C . GLN B 1 92 ? 2.947 -11.492 -7.59 1 94.31 92 GLN B C 1
ATOM 2003 O O . GLN B 1 92 ? 1.814 -11.352 -8.055 1 94.31 92 GLN B O 1
ATOM 2008 N N . ARG B 1 93 ? 3.773 -12.438 -7.977 1 95.25 93 ARG B N 1
ATOM 2009 C CA . ARG B 1 93 ? 3.4 -13.43 -8.984 1 95.25 93 ARG B CA 1
ATOM 2010 C C . ARG B 1 93 ? 4.031 -14.789 -8.68 1 95.25 93 ARG B C 1
ATOM 2012 O O . ARG B 1 93 ? 5.203 -14.859 -8.305 1 95.25 93 ARG B O 1
ATOM 2019 N N . GLU B 1 94 ? 3.25 -15.82 -8.711 1 96.31 94 GLU B N 1
ATOM 2020 C CA . GLU B 1 94 ? 3.73 -17.188 -8.523 1 96.31 94 GLU B CA 1
ATOM 2021 C C . GLU B 1 94 ? 3.242 -18.094 -9.641 1 96.31 94 GLU B C 1
ATOM 2023 O O . GLU B 1 94 ? 2.074 -18.047 -10.031 1 96.31 94 GLU B O 1
ATOM 2028 N N . GLU B 1 95 ? 4.203 -18.844 -10.148 1 95.75 95 GLU B N 1
ATOM 2029 C CA . GLU B 1 95 ? 3.877 -19.828 -11.18 1 95.75 95 GLU B CA 1
ATOM 2030 C C . GLU B 1 95 ? 4.395 -21.219 -10.805 1 95.75 95 GLU B C 1
ATOM 2032 O O . GLU B 1 95 ? 5.555 -21.375 -10.414 1 95.75 95 GLU B O 1
ATOM 2037 N N . TYR B 1 96 ? 3.52 -22.172 -10.867 1 96.44 96 TYR B N 1
ATOM 2038 C CA . TYR B 1 96 ? 3.877 -23.562 -10.672 1 96.44 96 TYR B CA 1
ATOM 2039 C C . TYR B 1 96 ? 3.533 -24.391 -11.906 1 96.44 96 TYR B C 1
ATOM 2041 O O . TYR B 1 96 ? 2.504 -24.156 -12.547 1 96.44 96 TYR B O 1
ATOM 2049 N N . LYS B 1 97 ? 4.438 -25.297 -12.234 1 96.12 97 LYS B N 1
ATOM 2050 C CA . LYS B 1 97 ? 4.176 -26.281 -13.273 1 96.12 97 LYS B CA 1
ATOM 2051 C C . LYS B 1 97 ? 3.904 -27.656 -12.664 1 96.12 97 LYS B C 1
ATOM 2053 O O . LYS B 1 97 ? 4.57 -28.062 -11.703 1 96.12 97 LYS B O 1
ATOM 2058 N N . ILE B 1 98 ? 2.883 -28.203 -13.148 1 97.12 98 ILE B N 1
ATOM 2059 C CA . ILE B 1 98 ? 2.533 -29.562 -12.734 1 97.12 98 ILE B CA 1
ATOM 2060 C C . ILE B 1 98 ? 2.729 -30.531 -13.898 1 97.12 98 ILE B C 1
ATOM 2062 O O . ILE B 1 98 ? 2.238 -30.281 -15 1 97.12 98 ILE B O 1
ATOM 2066 N N . GLY B 1 99 ? 3.477 -31.5 -13.656 1 95.69 99 GLY B N 1
ATOM 2067 C CA . GLY B 1 99 ? 3.758 -32.5 -14.68 1 95.69 99 GLY B CA 1
ATOM 2068 C C . GLY B 1 99 ? 4.445 -33.719 -14.133 1 95.69 99 GLY B C 1
ATOM 2069 O O . GLY B 1 99 ? 4.117 -34.219 -13.039 1 95.69 99 GLY B O 1
ATOM 2070 N N . TRP B 1 100 ? 5.254 -34.375 -14.984 1 93.88 100 TRP B N 1
ATOM 2071 C CA . TRP B 1 100 ? 6.02 -35.531 -14.562 1 93.88 100 TRP B CA 1
ATOM 2072 C C . TRP B 1 100 ? 7.516 -35.281 -14.711 1 93.88 100 TRP B C 1
ATOM 2074 O O . TRP B 1 100 ? 7.938 -34.438 -15.492 1 93.88 100 TRP B O 1
ATOM 2084 N N . ARG B 1 101 ? 8.203 -35.969 -13.906 1 90.56 101 ARG B N 1
ATOM 2085 C CA . ARG B 1 101 ? 9.656 -35.844 -13.945 1 90.56 101 ARG B CA 1
ATOM 2086 C C . ARG B 1 101 ? 10.211 -36.25 -15.305 1 90.56 101 ARG B C 1
ATOM 2088 O O . ARG B 1 101 ? 9.852 -37.312 -15.828 1 90.56 101 ARG B O 1
ATOM 2095 N N . LYS B 1 102 ? 11.07 -35.344 -15.797 1 85.19 102 LYS B N 1
ATOM 2096 C CA . LYS B 1 102 ? 11.57 -35.594 -17.141 1 85.19 102 LYS B CA 1
ATOM 2097 C C . LYS B 1 102 ? 13.062 -35.938 -17.109 1 85.19 102 LYS B C 1
ATOM 2099 O O . LYS B 1 102 ? 13.625 -36.344 -18.125 1 85.19 102 LYS B O 1
ATOM 2104 N N . ASN B 1 103 ? 13.648 -35.781 -16.031 1 85.56 103 ASN B N 1
ATOM 2105 C CA . ASN B 1 103 ? 15.078 -36.031 -15.914 1 85.56 103 ASN B CA 1
ATOM 2106 C C . ASN B 1 103 ? 15.336 -37.5 -15.508 1 85.56 103 ASN B C 1
ATOM 2108 O O . ASN B 1 103 ? 14.914 -37.938 -14.438 1 85.56 103 ASN B O 1
ATOM 2112 N N . PRO B 1 104 ? 16.141 -38.219 -16.312 1 82.94 104 PRO B N 1
ATOM 2113 C CA . PRO B 1 104 ? 16.391 -39.625 -16.016 1 82.94 104 PRO B CA 1
ATOM 2114 C C . PRO B 1 104 ? 17.156 -39.812 -14.711 1 82.94 104 PRO B C 1
ATOM 2116 O O . PRO B 1 104 ? 17.125 -40.906 -14.141 1 82.94 104 PRO B O 1
ATOM 2119 N N . SER B 1 105 ? 17.812 -38.812 -14.312 1 84.81 105 SER B N 1
ATOM 2120 C CA . SER B 1 105 ? 18.594 -38.938 -13.086 1 84.81 105 SER B CA 1
ATOM 2121 C C . SER B 1 105 ? 17.703 -38.812 -11.859 1 84.81 105 SER B C 1
ATOM 2123 O O . SER B 1 105 ? 18.125 -39.094 -10.734 1 84.81 105 SER B O 1
ATOM 2125 N N . ASN B 1 106 ? 16.422 -38.469 -12.039 1 86.19 106 ASN B N 1
ATOM 2126 C CA . ASN B 1 106 ? 15.492 -38.281 -10.93 1 86.19 106 ASN B CA 1
ATOM 2127 C C . ASN B 1 106 ? 14.805 -39.594 -10.57 1 86.19 106 ASN B C 1
ATOM 2129 O O . ASN B 1 106 ? 14.492 -40.406 -11.445 1 86.19 106 ASN B O 1
ATOM 2133 N N . LYS B 1 107 ? 14.617 -39.625 -9.258 1 83.94 107 LYS B N 1
ATOM 2134 C CA . LYS B 1 107 ? 13.758 -40.719 -8.812 1 83.94 107 LYS B CA 1
ATOM 2135 C C . LYS B 1 107 ? 12.32 -40.5 -9.281 1 83.94 107 LYS B C 1
ATOM 2137 O O . LYS B 1 107 ? 11.812 -39.375 -9.266 1 83.94 107 LYS B O 1
ATOM 2142 N N . GLY B 1 108 ? 11.797 -41.375 -10.031 1 87.94 108 GLY B N 1
ATOM 2143 C CA . GLY B 1 108 ? 10.414 -41.25 -10.477 1 87.94 108 GLY B CA 1
ATOM 2144 C C . GLY B 1 108 ? 10.289 -40.938 -11.961 1 87.94 108 GLY B C 1
ATOM 2145 O O . GLY B 1 108 ? 9.203 -40.625 -12.438 1 87.94 108 GLY B O 1
ATOM 2146 N N . TYR B 1 109 ? 11.453 -40.812 -12.469 1 89.81 109 TYR B N 1
ATOM 2147 C CA . TYR B 1 109 ? 11.461 -40.594 -13.914 1 89.81 109 TYR B CA 1
ATOM 2148 C C . TYR B 1 109 ? 10.648 -41.688 -14.617 1 89.81 109 TYR B C 1
ATOM 2150 O O . TYR B 1 109 ? 10.859 -42.875 -14.391 1 89.81 109 TYR B O 1
ATOM 2158 N N . VAL B 1 110 ? 9.758 -41.219 -15.328 1 92.06 110 VAL B N 1
ATOM 2159 C CA . VAL B 1 110 ? 8.93 -42.125 -16.141 1 92.06 110 VAL B CA 1
ATOM 2160 C C . VAL B 1 110 ? 8.859 -41.594 -17.578 1 92.06 110 VAL B C 1
ATOM 2162 O O . VAL B 1 110 ? 8 -40.781 -17.891 1 92.06 110 VAL B O 1
ATOM 2165 N N . PRO B 1 111 ? 9.664 -42.188 -18.453 1 89.44 111 PRO B N 1
ATOM 2166 C CA . PRO B 1 111 ? 9.789 -41.625 -19.812 1 89.44 111 PRO B CA 1
ATOM 2167 C C . PRO B 1 111 ? 8.523 -41.812 -20.641 1 89.44 111 PRO B C 1
ATOM 2169 O O . PRO B 1 111 ? 8.289 -41.062 -21.594 1 89.44 111 PRO B O 1
ATOM 2172 N N . TYR B 1 112 ? 7.707 -42.75 -20.25 1 90.5 112 TYR B N 1
ATOM 2173 C CA . TYR B 1 112 ? 6.547 -43 -21.094 1 90.5 112 TYR B CA 1
ATOM 2174 C C . TYR B 1 112 ? 5.344 -42.188 -20.641 1 90.5 112 TYR B C 1
ATOM 2176 O O . TYR B 1 112 ? 4.254 -42.312 -21.203 1 90.5 112 TYR B O 1
ATOM 2184 N N . ALA B 1 113 ? 5.449 -41.438 -19.672 1 93.69 113 ALA B N 1
ATOM 2185 C CA . ALA B 1 113 ? 4.332 -40.656 -19.125 1 93.69 113 ALA B CA 1
ATOM 2186 C C . ALA B 1 113 ? 3.678 -39.812 -20.203 1 93.69 113 ALA B C 1
ATOM 2188 O O . ALA B 1 113 ? 2.449 -39.75 -20.297 1 93.69 113 ALA B O 1
ATOM 2189 N N . HIS B 1 114 ? 4.441 -39.156 -20.953 1 92.88 114 HIS B N 1
ATOM 2190 C CA . HIS B 1 114 ? 3.934 -38.312 -22.031 1 92.88 114 HIS B CA 1
ATOM 2191 C C . HIS B 1 114 ? 3.072 -39.125 -23 1 92.88 114 HIS B C 1
ATOM 2193 O O . HIS B 1 114 ? 1.982 -38.688 -23.375 1 92.88 114 HIS B O 1
ATOM 2199 N N . MET B 1 115 ? 3.561 -40.281 -23.375 1 93.44 115 MET B N 1
ATOM 2200 C CA . MET B 1 115 ? 2.852 -41.125 -24.312 1 93.44 115 MET B CA 1
ATOM 2201 C C . MET B 1 115 ? 1.509 -41.562 -23.75 1 93.44 115 MET B C 1
ATOM 2203 O O . MET B 1 115 ? 0.532 -41.719 -24.484 1 93.44 115 MET B O 1
ATOM 2207 N N . VAL B 1 116 ? 1.499 -41.812 -22.5 1 94.69 116 VAL B N 1
ATOM 2208 C CA . VAL B 1 116 ? 0.253 -42.219 -21.844 1 94.69 116 VAL B CA 1
ATOM 2209 C C . VAL B 1 116 ? -0.754 -41.062 -21.922 1 94.69 116 VAL B C 1
ATOM 2211 O O . VAL B 1 116 ? -1.908 -41.281 -22.312 1 94.69 116 VAL B O 1
ATOM 2214 N N . GLU B 1 117 ? -0.297 -39.844 -21.641 1 95.62 117 GLU B N 1
ATOM 2215 C CA . GLU B 1 117 ? -1.147 -38.656 -21.578 1 95.62 117 GLU B CA 1
ATOM 2216 C C . GLU B 1 117 ? -1.647 -38.25 -22.969 1 95.62 117 GLU B C 1
ATOM 2218 O O . GLU B 1 117 ? -2.812 -37.875 -23.125 1 95.62 117 GLU B O 1
ATOM 2223 N N . TYR B 1 118 ? -0.78 -38.375 -23.969 1 95.69 118 TYR B N 1
ATOM 2224 C CA . TYR B 1 118 ? -1.1 -37.812 -25.266 1 95.69 118 TYR B CA 1
ATOM 2225 C C . TYR B 1 118 ? -1.307 -38.875 -26.312 1 95.69 118 TYR B C 1
ATOM 2227 O O . TYR B 1 118 ? -1.821 -38.625 -27.406 1 95.69 118 TYR B O 1
ATOM 2235 N N . GLY B 1 119 ? -0.939 -40.094 -25.984 1 95.12 119 GLY B N 1
ATOM 2236 C CA . GLY B 1 119 ? -1.064 -41.156 -26.938 1 95.12 119 GLY B CA 1
ATOM 2237 C C . GLY B 1 119 ? 0.018 -41.156 -28 1 95.12 119 GLY B C 1
ATOM 2238 O O . GLY B 1 119 ? 0.814 -40.219 -28.078 1 95.12 119 GLY B O 1
ATOM 2239 N N . THR B 1 120 ? 0.106 -42.312 -28.688 1 93.5 120 THR B N 1
ATOM 2240 C CA . THR B 1 120 ? 0.956 -42.469 -29.859 1 93.5 120 THR B CA 1
ATOM 2241 C C . THR B 1 120 ? 0.144 -42.969 -31.047 1 93.5 120 THR B C 1
ATOM 2243 O O . THR B 1 120 ? -1.063 -43.188 -30.938 1 93.5 120 THR B O 1
ATOM 2246 N N . VAL B 1 121 ? 0.746 -43.062 -32.156 1 93.19 121 VAL B N 1
ATOM 2247 C CA . VAL B 1 121 ? 0.112 -43.594 -33.344 1 93.19 121 VAL B CA 1
ATOM 2248 C C . VAL B 1 121 ? -0.393 -45.031 -33.094 1 93.19 121 VAL B C 1
ATOM 2250 O O . VAL B 1 121 ? -1.428 -45.438 -33.625 1 93.19 121 VAL B O 1
ATOM 2253 N N . ARG B 1 122 ? 0.163 -45.844 -32.219 1 91.88 122 ARG B N 1
ATOM 2254 C CA . ARG B 1 122 ? -0.141 -47.25 -31.984 1 91.88 122 ARG B CA 1
ATOM 2255 C C . ARG B 1 122 ? -0.977 -47.438 -30.719 1 91.88 122 ARG B C 1
ATOM 2257 O O . ARG B 1 122 ? -1.604 -48.469 -30.531 1 91.88 122 ARG B O 1
ATOM 2264 N N . THR B 1 123 ? -0.901 -46.5 -29.766 1 92.31 123 THR B N 1
ATOM 2265 C CA . THR B 1 123 ? -1.551 -46.625 -28.469 1 92.31 123 THR B CA 1
ATOM 2266 C C . THR B 1 123 ? -2.408 -45.406 -28.172 1 92.31 123 THR B C 1
ATOM 2268 O O . THR B 1 123 ? -1.904 -44.281 -28.156 1 92.31 123 THR B O 1
ATOM 2271 N N . PRO B 1 124 ? -3.711 -45.594 -27.922 1 95.69 124 PRO B N 1
ATOM 2272 C CA . PRO B 1 124 ? -4.578 -44.469 -27.625 1 95.69 124 PRO B CA 1
ATOM 2273 C C . PRO B 1 124 ? -4.199 -43.75 -26.328 1 95.69 124 PRO B C 1
ATOM 2275 O O . PRO B 1 124 ? -3.691 -44.406 -25.406 1 95.69 124 PRO B O 1
ATOM 2278 N N . ALA B 1 125 ? -4.504 -42.5 -26.281 1 96.94 125 ALA B N 1
ATOM 2279 C CA . ALA B 1 125 ? -4.211 -41.656 -25.109 1 96.94 125 ALA B CA 1
ATOM 2280 C C . ALA B 1 125 ? -5.012 -42.125 -23.891 1 96.94 125 ALA B C 1
ATOM 2282 O O . ALA B 1 125 ? -6.16 -42.562 -24.016 1 96.94 125 ALA B O 1
ATOM 2283 N N . GLN B 1 126 ? -4.434 -42.125 -22.75 1 96.62 126 GLN B N 1
ATOM 2284 C CA . GLN B 1 126 ? -5.066 -42.25 -21.453 1 96.62 126 GLN B CA 1
ATOM 2285 C C . GLN B 1 126 ? -4.746 -41.031 -20.578 1 96.62 126 GLN B C 1
ATOM 2287 O O . GLN B 1 126 ? -3.959 -41.125 -19.625 1 96.62 126 GLN B O 1
ATOM 2292 N N . PRO B 1 127 ? -5.488 -39.875 -20.875 1 97.44 127 PRO B N 1
ATOM 2293 C CA . PRO B 1 127 ? -5.156 -38.625 -20.188 1 97.44 127 PRO B CA 1
ATOM 2294 C C . PRO B 1 127 ? -5.414 -38.688 -18.688 1 97.44 127 PRO B C 1
ATOM 2296 O O . PRO B 1 127 ? -6.387 -39.281 -18.25 1 97.44 127 PRO B O 1
ATOM 2299 N N . PHE B 1 128 ? -4.578 -38.062 -17.938 1 97.38 128 PHE B N 1
ATOM 2300 C CA . PHE B 1 128 ? -4.742 -38.031 -16.5 1 97.38 128 PHE B CA 1
ATOM 2301 C C . PHE B 1 128 ? -4.391 -36.688 -15.914 1 97.38 128 PHE B C 1
ATOM 2303 O O . PHE B 1 128 ? -5.027 -36.219 -14.969 1 97.38 128 PHE B O 1
ATOM 2310 N N . LEU B 1 129 ? -3.461 -36.031 -16.578 1 97.44 129 LEU B N 1
ATOM 2311 C CA . LEU B 1 129 ? -3.037 -34.75 -16.047 1 97.44 129 LEU B CA 1
ATOM 2312 C C . LEU B 1 129 ? -4.02 -33.656 -16.438 1 97.44 129 LEU B C 1
ATOM 2314 O O . LEU B 1 129 ? -4.496 -32.906 -15.578 1 97.44 129 LEU B O 1
ATOM 2318 N N . ARG B 1 130 ? -4.328 -33.531 -17.672 1 97.25 130 ARG B N 1
ATOM 2319 C CA . ARG B 1 130 ? -5.215 -32.469 -18.156 1 97.25 130 ARG B CA 1
ATOM 2320 C C . ARG B 1 130 ? -6.594 -32.594 -17.5 1 97.25 130 ARG B C 1
ATOM 2322 O O . ARG B 1 130 ? -7.129 -31.594 -17.016 1 97.25 130 ARG B O 1
ATOM 2329 N N . PRO B 1 131 ? -7.164 -33.719 -17.484 1 98 131 PRO B N 1
ATOM 2330 C CA . PRO B 1 131 ? -8.461 -33.844 -16.812 1 98 131 PRO B CA 1
ATOM 2331 C C . PRO B 1 131 ? -8.398 -33.5 -15.328 1 98 131 PRO B C 1
ATOM 2333 O O . PRO B 1 131 ? -9.359 -32.969 -14.766 1 98 131 PRO B O 1
ATOM 2336 N N . ALA B 1 132 ? -7.328 -33.875 -14.727 1 97.88 132 ALA B N 1
ATOM 2337 C CA . ALA B 1 132 ? -7.145 -33.5 -13.328 1 97.88 132 ALA B CA 1
ATOM 2338 C C . ALA B 1 132 ? -7.125 -31.984 -13.156 1 97.88 132 ALA B C 1
ATOM 2340 O O . ALA B 1 132 ? -7.777 -31.438 -12.258 1 97.88 132 ALA B O 1
ATOM 2341 N N . PHE B 1 133 ? -6.406 -31.297 -13.984 1 97.62 133 PHE B N 1
ATOM 2342 C CA . PHE B 1 133 ? -6.336 -29.844 -13.961 1 97.62 133 PHE B CA 1
ATOM 2343 C C . PHE B 1 133 ? -7.715 -29.219 -14.172 1 97.62 133 PHE B C 1
ATOM 2345 O O . PHE B 1 133 ? -8.125 -28.344 -13.422 1 97.62 133 PHE B O 1
ATOM 2352 N N . ASP B 1 134 ? -8.359 -29.703 -15.133 1 97.69 134 ASP B N 1
ATOM 2353 C CA . ASP B 1 134 ? -9.68 -29.188 -15.453 1 97.69 134 ASP B CA 1
ATOM 2354 C C . ASP B 1 134 ? -10.648 -29.406 -14.289 1 97.69 134 ASP B C 1
ATOM 2356 O O . ASP B 1 134 ? -11.469 -28.531 -13.992 1 97.69 134 ASP B O 1
ATOM 2360 N N . ALA B 1 135 ? -10.531 -30.469 -13.656 1 97.69 135 ALA B N 1
ATOM 2361 C CA . ALA B 1 135 ? -11.438 -30.828 -12.57 1 97.69 135 ALA B CA 1
ATOM 2362 C C . ALA B 1 135 ? -11.164 -29.984 -11.328 1 97.69 135 ALA B C 1
ATOM 2364 O O . ALA B 1 135 ? -12.086 -29.672 -10.57 1 97.69 135 ALA B O 1
ATOM 2365 N N . MET B 1 136 ? -9.844 -29.641 -11.211 1 98.12 136 MET B N 1
ATOM 2366 C CA . MET B 1 136 ? -9.477 -29.078 -9.914 1 98.12 136 MET B CA 1
ATOM 2367 C C . MET B 1 136 ? -9.195 -27.578 -10.023 1 98.12 136 MET B C 1
ATOM 2369 O O . MET B 1 136 ? -9.023 -26.906 -9.016 1 98.12 136 MET B O 1
ATOM 2373 N N . ARG B 1 137 ? -9.133 -27.078 -11.109 1 96 137 ARG B N 1
ATOM 2374 C CA . ARG B 1 137 ? -8.703 -25.703 -11.32 1 96 137 ARG B CA 1
ATOM 2375 C C . ARG B 1 137 ? -9.555 -24.734 -10.508 1 96 137 ARG B C 1
ATOM 2377 O O . ARG B 1 137 ? -9.031 -23.828 -9.852 1 96 137 ARG B O 1
ATOM 2384 N N . LYS B 1 138 ? -10.867 -24.859 -10.523 1 97.12 138 LYS B N 1
ATOM 2385 C CA . LYS B 1 138 ? -11.758 -23.953 -9.797 1 97.12 138 LYS B CA 1
ATOM 2386 C C . LYS B 1 138 ? -11.555 -24.062 -8.289 1 97.12 138 LYS B C 1
ATOM 2388 O O . LYS B 1 138 ? -11.516 -23.062 -7.586 1 97.12 138 LYS B O 1
ATOM 2393 N N . GLN B 1 139 ? -11.453 -25.312 -7.887 1 98.31 139 GLN B N 1
ATOM 2394 C CA . GLN B 1 139 ? -11.227 -25.531 -6.461 1 98.31 139 GLN B CA 1
ATOM 2395 C C . GLN B 1 139 ? -9.875 -24.969 -6.027 1 98.31 139 GLN B C 1
ATOM 2397 O O . GLN B 1 139 ? -9.75 -24.406 -4.938 1 98.31 139 GLN B O 1
ATOM 2402 N N . ALA B 1 140 ? -8.867 -25.125 -6.844 1 98.25 140 ALA B N 1
ATOM 2403 C CA . ALA B 1 140 ? -7.551 -24.578 -6.559 1 98.25 140 ALA B CA 1
ATOM 2404 C C . ALA B 1 140 ? -7.602 -23.047 -6.477 1 98.25 140 ALA B C 1
ATOM 2406 O O . ALA B 1 140 ? -7.051 -22.453 -5.551 1 98.25 140 ALA B O 1
ATOM 2407 N N . GLU B 1 141 ? -8.266 -22.438 -7.367 1 97.06 141 GLU B N 1
ATOM 2408 C CA . GLU B 1 141 ? -8.43 -20.984 -7.375 1 97.06 141 GLU B CA 1
ATOM 2409 C C . GLU B 1 141 ? -9.133 -20.5 -6.105 1 97.06 141 GLU B C 1
ATOM 2411 O O . GLU B 1 141 ? -8.711 -19.531 -5.492 1 97.06 141 GLU B O 1
ATOM 2416 N N . GLN B 1 142 ? -10.156 -21.156 -5.77 1 98 142 GLN B N 1
ATOM 2417 C CA . GLN B 1 142 ? -10.922 -20.781 -4.59 1 98 142 GLN B CA 1
ATOM 2418 C C . GLN B 1 142 ? -10.078 -20.906 -3.322 1 98 142 GLN B C 1
ATOM 2420 O O . GLN B 1 142 ? -10.148 -20.047 -2.434 1 98 142 GLN B O 1
ATOM 2425 N N . LEU B 1 143 ? -9.305 -21.922 -3.283 1 98.25 143 LEU B N 1
ATOM 2426 C CA . LEU B 1 143 ? -8.43 -22.125 -2.137 1 98.25 143 LEU B CA 1
ATOM 2427 C C . LEU B 1 143 ? -7.422 -20.984 -2.02 1 98.25 143 LEU B C 1
ATOM 2429 O O . LEU B 1 143 ? -7.223 -20.438 -0.932 1 98.25 143 LEU B O 1
ATOM 2433 N N . ILE B 1 144 ? -6.832 -20.641 -3.098 1 97.94 144 ILE B N 1
ATOM 2434 C CA . ILE B 1 144 ? -5.844 -19.562 -3.127 1 97.94 144 ILE B CA 1
ATOM 2435 C C . ILE B 1 144 ? -6.496 -18.25 -2.717 1 97.94 144 ILE B C 1
ATOM 2437 O O . ILE B 1 144 ? -5.961 -17.516 -1.88 1 97.94 144 ILE B O 1
ATOM 2441 N N . ILE B 1 145 ? -7.648 -17.953 -3.201 1 97.06 145 ILE B N 1
ATOM 2442 C CA . ILE B 1 145 ? -8.375 -16.719 -2.908 1 97.06 145 ILE B CA 1
ATOM 2443 C C . ILE B 1 145 ? -8.695 -16.656 -1.416 1 97.06 145 ILE B C 1
ATOM 2445 O O . ILE B 1 145 ? -8.516 -15.609 -0.783 1 97.06 145 ILE B O 1
ATOM 2449 N N . GLU B 1 146 ? -9.156 -17.734 -0.899 1 97.56 146 GLU B N 1
ATOM 2450 C CA . GLU B 1 146 ? -9.516 -17.766 0.516 1 97.56 146 GLU B CA 1
ATOM 2451 C C . GLU B 1 146 ? -8.297 -17.5 1.399 1 97.56 146 GLU B C 1
ATOM 2453 O O . GLU B 1 146 ? -8.391 -16.75 2.379 1 97.56 146 GLU B O 1
ATOM 2458 N N . ARG B 1 147 ? -7.242 -18.062 1 1 97.25 147 ARG B N 1
ATOM 2459 C CA . ARG B 1 147 ? -6.023 -17.844 1.778 1 97.25 147 ARG B CA 1
ATOM 2460 C C . ARG B 1 147 ? -5.539 -16.406 1.655 1 97.25 147 ARG B C 1
ATOM 2462 O O . ARG B 1 147 ? -5.074 -15.812 2.633 1 97.25 147 ARG B O 1
ATOM 2469 N N . ILE B 1 148 ? -5.652 -15.82 0.52 1 96.81 148 ILE B N 1
ATOM 2470 C CA . ILE B 1 148 ? -5.254 -14.43 0.298 1 96.81 148 ILE B CA 1
ATOM 2471 C C . ILE B 1 148 ? -6.18 -13.5 1.076 1 96.81 148 ILE B C 1
ATOM 2473 O O . ILE B 1 148 ? -5.727 -12.531 1.688 1 96.81 148 ILE B O 1
ATOM 2477 N N . LYS B 1 149 ? -7.434 -13.781 1.086 1 96 149 LYS B N 1
ATOM 2478 C CA . LYS B 1 149 ? -8.391 -13 1.865 1 96 149 LYS B CA 1
ATOM 2479 C C . LYS B 1 149 ? -8.031 -13.023 3.35 1 96 149 LYS B C 1
ATOM 2481 O O . LYS B 1 149 ? -8.125 -11.992 4.027 1 96 149 LYS B O 1
ATOM 2486 N N . GLU B 1 150 ? -7.652 -14.164 3.793 1 96.5 150 GLU B N 1
ATOM 2487 C CA . GLU B 1 150 ? -7.254 -14.281 5.191 1 96.5 150 GLU B CA 1
ATOM 2488 C C . GLU B 1 150 ? -6.023 -13.43 5.488 1 96.5 150 GLU B C 1
ATOM 2490 O O . GLU B 1 150 ? -5.945 -12.789 6.535 1 96.5 150 GLU B O 1
ATOM 2495 N N . ALA B 1 151 ? -5.129 -13.43 4.559 1 95.25 151 ALA B N 1
ATOM 2496 C CA . ALA B 1 151 ? -3.918 -12.633 4.719 1 95.25 151 ALA B CA 1
ATOM 2497 C C . ALA B 1 151 ? -4.246 -11.141 4.754 1 95.25 151 ALA B C 1
ATOM 2499 O O . ALA B 1 151 ? -3.621 -10.375 5.488 1 95.25 151 ALA B O 1
ATOM 2500 N N . VAL B 1 152 ? -5.184 -10.703 4.016 1 94.19 152 VAL B N 1
ATOM 2501 C CA . VAL B 1 152 ? -5.613 -9.305 3.969 1 94.19 152 VAL B CA 1
ATOM 2502 C C . VAL B 1 152 ? -6.223 -8.906 5.309 1 94.19 152 VAL B C 1
ATOM 2504 O O . VAL B 1 152 ? -5.973 -7.809 5.809 1 94.19 152 VAL B O 1
ATOM 2507 N N . ARG B 1 153 ? -6.973 -9.727 5.914 1 91.44 153 ARG B N 1
ATOM 2508 C CA . ARG B 1 153 ? -7.656 -9.445 7.168 1 91.44 153 ARG B CA 1
ATOM 2509 C C . ARG B 1 153 ? -6.676 -9.438 8.336 1 91.44 153 ARG B C 1
ATOM 2511 O O . ARG B 1 153 ? -6.906 -8.758 9.344 1 91.44 153 ARG B O 1
ATOM 2518 N N . GLY B 1 154 ? -5.586 -9.789 8.25 1 80.06 154 GLY B N 1
ATOM 2519 C CA . GLY B 1 154 ? -4.645 -9.945 9.344 1 80.06 154 GLY B CA 1
ATOM 2520 C C . GLY B 1 154 ? -4.988 -11.094 10.273 1 80.06 154 GLY B C 1
ATOM 2521 O O . GLY B 1 154 ? -6.117 -11.586 10.258 1 80.06 154 GLY B O 1
ATOM 2522 N N . LYS B 1 155 ? -4.016 -12.008 10.828 1 57.44 155 LYS B N 1
ATOM 2523 C CA . LYS B 1 155 ? -4.242 -13.109 11.758 1 57.44 155 LYS B CA 1
ATOM 2524 C C . LYS B 1 155 ? -4.934 -12.625 13.023 1 57.44 155 LYS B C 1
ATOM 2526 O O . LYS B 1 155 ? -5.18 -13.414 13.945 1 57.44 155 LYS B O 1
ATOM 2531 N N . ASP B 1 156 ? -5.164 -11.445 13.328 1 46.94 156 ASP B N 1
ATOM 2532 C CA . ASP B 1 156 ? -5.648 -11.18 14.68 1 46.94 156 ASP B CA 1
ATOM 2533 C C . ASP B 1 156 ? -7.031 -11.789 14.898 1 46.94 156 ASP B C 1
ATOM 2535 O O . ASP B 1 156 ? -7.629 -11.617 15.961 1 46.94 156 ASP B O 1
ATOM 2539 N N . HIS B 1 157 ? -7.836 -12.102 13.984 1 39.06 157 HIS B N 1
ATOM 2540 C CA . HIS B 1 157 ? -9.109 -12.398 14.633 1 39.06 157 HIS B CA 1
ATOM 2541 C C . HIS B 1 157 ? -8.984 -13.594 15.578 1 39.06 157 HIS B C 1
ATOM 2543 O O . HIS B 1 157 ? -9.984 -14.055 16.125 1 39.06 157 HIS B O 1
ATOM 2549 N N . TYR B 1 158 ? -7.98 -14.367 15.539 1 30.41 158 TYR B N 1
ATOM 2550 C CA . TYR B 1 158 ? -8.211 -15.203 16.703 1 30.41 158 TYR B CA 1
ATOM 2551 C C . TYR B 1 158 ? -7.789 -14.492 17.984 1 30.41 158 TYR B C 1
ATOM 2553 O O . TYR B 1 158 ? -6.883 -13.656 17.953 1 30.41 158 TYR B O 1
#

Nearest PDB structures (foldseek):
  8e1g-assembly2_V  TM=3.264E-01  e=9.961E+00  Homo sapiens
  6nqz-assembly1_A  TM=2.050E-01  e=7.459E+00  Leptospira interrogans serovar Copenhageni str. Fiocruz L1-130
  6nqz-assembly1_B  TM=1.649E-01  e=4.975E+00  Leptospira interrogans serovar Copenhageni str. Fiocruz L1-130
  8e1g-assembly2_V  TM=3.263E-01  e=9.980E+00  Homo sapiens
  6nqz-assembly1_A  TM=2.053E-01  e=3.893E+00  Leptospira interrogans serovar Copenhageni str. Fiocruz L1-130

Secondary structure (DSSP, 8-state):
-EEEEEE-HHHHHHHHHHHHHHHHHHHHHHHHHHHHHHHHHHHHS---SS-EEEEPPPPTTSPPPPEEEE-TTHHHHHEEEEE-GGG-BTTTEEEEEEEE---TTSTT--TTHHHHHH--SSS-----HHHHHHHHHHHHHHHHHHHHHHHHH-GGG-/-EEEEEE-HHHHHHHHHHHHHHHHHHHHHHHHHHHHHHHHHHHHS---SS-EEEEPPPPTTSPPPPEEEE-TTHHHHHEEEEE-GGG-BTTTEEEEEEEE---TTSTT--TTHHHHHH--SSS-----HHHHHHHHHHHHHHHHHHHHHHHHH-GGG-

Sequence (316 aa):
MLELDVDLSAALGQLDGIAERVGQELRPATLAGAMLVRREAEERAPRSEAAHWFYSRRHKDGSPGRKYLFEPGSLKKAIYIRHIDENSLNGQREEYKIGWRKNPSNKGYVPYAHMVEYGTVRTPAQPFLRPAFDAMRKQAEQLIIERIKEAVRGKDHYMLELDVDLSAALGQLDGIAERVGQELRPATLAGAMLVRREAEERAPRSEAAHWFYSRRHKDGSPGRKYLFEPGSLKKAIYIRHIDENSLNGQREEYKIGWRKNPSNKGYVPYAHMVEYGTVRTPAQPFLRPAFDAMRKQAEQLIIERIKEAVRGKDHY

Organism: NCBI:txid2528037

Foldseek 3Di:
DDDDDDDCPVVVVLVVQLLVLLLVLQAVLLVVLLVQLLVQLLVLDDWDPAKDKDWAPQDPVRHGTDIDIDGTSLLSQQWDKDWDPVPADRRPGTDIDIDGDCDPVDDSHDPCNVCQQCNDPVGDHSRRNVVSCVVRVVVSVVSSVVSSVDSNVPPPPD/DDDDDDDCPVVVVLVVQLLVLLLVQQAVLLVVLVVQLLVQLLVLDDWDPAKDKDWAPQDPVRHGTDIDIDGTSLLSQFWDKDWDPVPADRRPGTDIDIDGDCDPVDDSHDPCNVCQQCNDPVGDHRRRNVVSCVVRVVVSVVSSVVSSVDSNVPPPPD

Radius of gyration: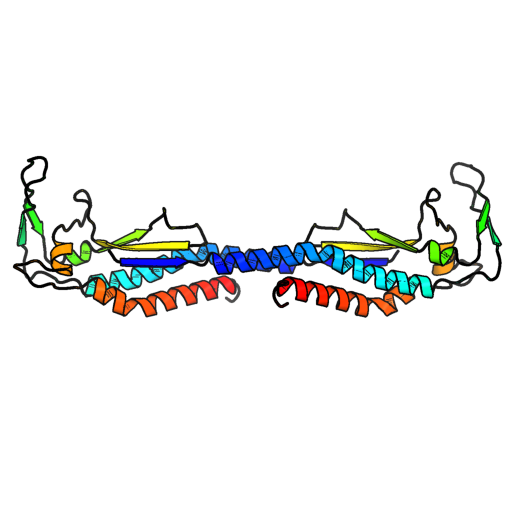 36.99 Å; Cα contacts (8 Å, |Δi|>4): 513; chains: 2; bounding box: 39×111×67 Å

InterPro domains:
  IPR010064 Bacteriophage HK97-gp10, putative tail-component [TIGR01725] (7-151)

pLDDT: mean 90.95, std 10.71, range [30.33, 98.38]